Protein AF-I0YJ81-F1 (afdb_monomer_lite)

Foldseek 3Di:
DFDDAQDPPPRHTFFKDAPPDQGGRHDPVGDDPRIDRNPQHFAQPPPGRHGFQWDAPPDQGGRHDPVPHDPRIDRNPADFAQDPPGRDGFQKDAPPDDGGRHDPVPDDPRIARNPADFAQDPPGRDHFQKDAPPDQDGRHHPVPHDPRIDRNVVNVVVVVVVVCPVVPDPDPPDDPDDDDPDPDDDDDDDDDDDDDDDDDDDDD

pLDDT: mean 79.13, std 21.77, range [28.14, 96.69]

Radius of gyration: 27.1 Å; chains: 1; bounding box: 64×58×65 Å

Organism: Coccomyxa subellipsoidea (strain C-169) (NCBI:txid574566)

Secondary structure (DSSP, 8-state):
-PPBPSSTT--SBP-EE-TT-SS--B-SSSPPTT-EESSSPBPSSTT--SBP-EESTT-SS--B-SSSPPTT-EESSS---SSTT--SPP-EE-TT-SS--B-TTSPPTT-EESSS---SSTT--SPP-EE-TT-SS--B-GGGPPTT-EEHHHHHHHHHHHTTTTS-PPP---------------------------------

Structure (mmCIF, N/CA/C/O backbone):
data_AF-I0YJ81-F1
#
_entry.id   AF-I0YJ81-F1
#
loop_
_atom_site.group_PDB
_atom_site.id
_atom_site.type_symbol
_atom_site.label_atom_id
_atom_site.label_alt_id
_atom_site.label_comp_id
_atom_site.label_asym_id
_atom_site.label_entity_id
_atom_site.label_seq_id
_atom_site.pdbx_PDB_ins_code
_atom_site.Cartn_x
_atom_site.Cartn_y
_atom_site.Cartn_z
_atom_site.occupancy
_atom_site.B_iso_or_equiv
_atom_site.auth_seq_id
_atom_site.auth_comp_id
_atom_site.auth_asym_id
_atom_site.auth_atom_id
_atom_site.pdbx_PDB_model_num
ATOM 1 N N . MET A 1 1 ? -2.232 8.403 -12.686 1.00 60.19 1 MET A N 1
ATOM 2 C CA . MET A 1 1 ? -3.472 8.370 -13.484 1.00 60.19 1 MET A CA 1
ATOM 3 C C . MET A 1 1 ? -3.578 7.001 -14.133 1.00 60.19 1 MET A C 1
ATOM 5 O O . MET A 1 1 ? -2.592 6.547 -14.703 1.00 60.19 1 MET A O 1
ATOM 9 N N . VAL A 1 2 ? -4.699 6.306 -13.949 1.00 75.88 2 VAL A N 1
ATOM 10 C CA . VAL A 1 2 ? -4.954 5.021 -14.616 1.00 75.88 2 VAL A CA 1
ATOM 11 C C . VAL A 1 2 ? -5.412 5.331 -16.040 1.00 75.88 2 VAL A C 1
ATOM 13 O O . VAL A 1 2 ? -6.230 6.226 -16.217 1.00 75.88 2 VAL A O 1
ATOM 16 N N . ARG A 1 3 ? -4.836 4.655 -17.039 1.00 90.19 3 ARG A N 1
ATOM 17 C CA . ARG A 1 3 ? -5.221 4.803 -18.448 1.00 90.19 3 ARG A CA 1
ATOM 18 C C . ARG A 1 3 ? -6.061 3.611 -18.870 1.00 90.19 3 ARG A C 1
ATOM 20 O O . ARG A 1 3 ? -5.763 2.486 -18.468 1.00 90.19 3 ARG A O 1
ATOM 27 N N . GLU A 1 4 ? -7.084 3.866 -19.664 1.00 94.75 4 GLU A N 1
ATOM 28 C CA . GLU A 1 4 ? -7.935 2.837 -20.251 1.00 94.75 4 GLU A CA 1
ATOM 29 C C . GLU A 1 4 ? -7.392 2.393 -21.607 1.00 94.75 4 GLU A C 1
ATOM 31 O O . GLU A 1 4 ? -6.608 3.096 -22.244 1.00 94.75 4 GLU A O 1
ATOM 36 N N . CYS A 1 5 ? -7.761 1.180 -22.008 1.00 95.81 5 CYS A N 1
ATOM 37 C CA . CYS A 1 5 ? -7.429 0.614 -23.306 1.00 95.81 5 CYS A CA 1
ATOM 38 C C . CYS A 1 5 ? -8.050 1.450 -24.429 1.00 95.81 5 CYS A C 1
ATOM 40 O O . CYS A 1 5 ? -9.225 1.781 -24.357 1.00 95.81 5 CYS A O 1
ATOM 42 N N . VAL A 1 6 ? -7.283 1.710 -25.491 1.00 95.56 6 VAL A N 1
ATOM 43 C CA . VAL A 1 6 ? -7.735 2.520 -26.640 1.00 95.56 6 VAL A CA 1
ATOM 44 C C . VAL A 1 6 ? -8.892 1.894 -27.432 1.00 95.56 6 VAL A C 1
ATOM 46 O O . VAL A 1 6 ? -9.638 2.599 -28.100 1.00 95.56 6 VAL A O 1
ATOM 49 N N . VAL A 1 7 ? -9.045 0.569 -27.368 1.00 94.69 7 VAL A N 1
ATOM 50 C CA . VAL A 1 7 ? -10.148 -0.148 -28.023 1.00 94.69 7 VAL A CA 1
ATOM 51 C C . VAL A 1 7 ? -11.469 0.251 -27.370 1.00 94.69 7 VAL A C 1
ATOM 53 O O . VAL A 1 7 ? -11.636 0.079 -26.159 1.00 94.69 7 VAL A O 1
ATOM 56 N N . THR A 1 8 ? -12.391 0.751 -28.191 1.00 92.00 8 THR A N 1
ATOM 57 C CA . THR A 1 8 ? -13.734 1.173 -27.785 1.00 92.00 8 THR A CA 1
ATOM 58 C C . THR A 1 8 ? -14.449 0.062 -27.022 1.00 92.00 8 THR A C 1
ATOM 60 O O . THR A 1 8 ? -14.272 -1.121 -27.311 1.00 92.00 8 THR A O 1
ATOM 63 N N . ASP A 1 9 ? -15.201 0.448 -25.992 1.00 92.06 9 ASP A N 1
ATOM 64 C CA . ASP A 1 9 ? -15.989 -0.453 -25.137 1.00 92.06 9 ASP A CA 1
ATOM 65 C C . ASP A 1 9 ? -15.186 -1.52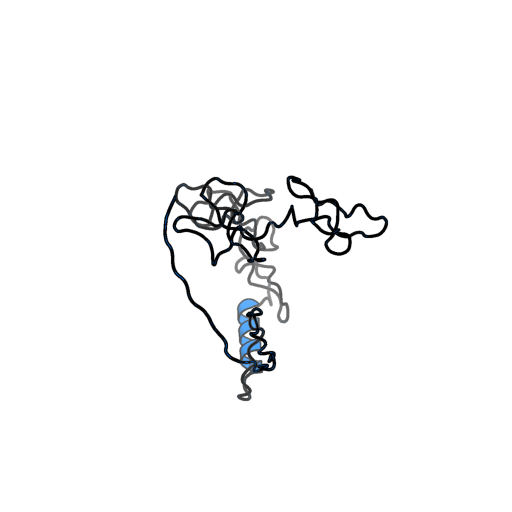9 -24.383 1.00 92.06 9 ASP A C 1
ATOM 67 O O . ASP A 1 9 ? -15.751 -2.427 -23.761 1.00 92.06 9 ASP A O 1
ATOM 71 N N . CYS A 1 10 ? -13.851 -1.444 -24.367 1.00 93.88 10 CYS A N 1
ATOM 72 C CA . CYS A 1 10 ? -13.036 -2.397 -23.624 1.00 93.88 10 CYS A CA 1
ATOM 73 C C . CYS A 1 10 ? -13.116 -2.176 -22.105 1.00 93.88 10 CYS A C 1
ATOM 75 O O . CYS A 1 10 ? -13.130 -3.146 -21.347 1.00 93.88 10 CYS A O 1
ATOM 77 N N . GLY A 1 11 ? -13.081 -0.917 -21.648 1.00 91.06 11 GLY A N 1
ATOM 78 C CA . GLY A 1 11 ? -13.153 -0.538 -20.227 1.00 91.06 11 GLY A CA 1
ATOM 79 C C . GLY A 1 11 ? -12.037 -1.097 -19.326 1.00 91.06 11 GLY A C 1
ATOM 80 O O . GLY A 1 11 ? -12.092 -0.969 -18.105 1.00 91.06 11 GLY A O 1
ATOM 81 N N . THR A 1 12 ? -11.015 -1.754 -19.888 1.00 94.81 12 THR A N 1
ATOM 82 C CA . THR A 1 12 ? -9.905 -2.330 -19.112 1.00 94.81 12 THR A CA 1
ATOM 83 C C . THR A 1 12 ? -8.703 -1.398 -19.062 1.00 94.81 12 THR A C 1
ATOM 85 O O . THR A 1 12 ? -8.471 -0.598 -19.965 1.00 94.81 12 THR A O 1
ATOM 88 N N . HIS A 1 13 ? -7.882 -1.527 -18.017 1.00 94.19 13 HIS A N 1
ATOM 89 C CA . HIS A 1 13 ? -6.690 -0.694 -17.871 1.00 94.19 13 HIS A CA 1
ATOM 90 C C . HIS A 1 13 ? -5.632 -1.012 -18.937 1.00 94.19 13 HIS A C 1
ATOM 92 O O . HIS A 1 13 ? -5.174 -2.155 -19.070 1.00 94.19 13 HIS A O 1
ATOM 98 N N . ALA A 1 14 ? -5.175 0.031 -19.621 1.00 95.19 14 ALA A N 1
ATOM 99 C CA . ALA A 1 14 ? -4.049 -0.017 -20.527 1.00 95.19 14 ALA A CA 1
ATOM 100 C C . ALA A 1 14 ? -2.736 -0.167 -19.757 1.00 95.19 14 ALA A C 1
ATOM 102 O O . ALA A 1 14 ? -2.388 0.616 -18.870 1.00 95.19 14 ALA A O 1
ATOM 103 N N . ARG A 1 15 ? -1.983 -1.203 -20.115 1.00 94.00 15 ARG A N 1
ATOM 104 C CA . ARG A 1 15 ? -0.694 -1.548 -19.499 1.00 94.00 15 ARG A CA 1
ATOM 105 C C . ARG A 1 15 ? 0.388 -1.840 -20.528 1.00 94.00 15 ARG A C 1
ATOM 107 O O . ARG A 1 15 ? 1.564 -1.791 -20.181 1.00 94.00 15 ARG A O 1
ATOM 114 N N . PHE A 1 16 ? -0.004 -2.149 -21.759 1.00 94.56 16 PHE A N 1
ATOM 115 C CA . PHE A 1 16 ? 0.877 -2.581 -22.827 1.00 94.56 16 PHE A CA 1
ATOM 116 C C . PHE A 1 16 ? 1.103 -1.459 -23.827 1.00 94.56 16 PHE A C 1
ATOM 118 O O . PHE A 1 16 ? 0.183 -0.701 -24.142 1.00 94.56 16 PHE A O 1
ATOM 125 N N . ASN A 1 17 ? 2.345 -1.351 -24.283 1.00 94.94 17 ASN A N 1
ATOM 126 C CA . ASN A 1 17 ? 2.750 -0.474 -25.371 1.00 94.94 17 ASN A CA 1
ATOM 127 C C . ASN A 1 17 ? 4.060 -1.000 -25.990 1.00 94.94 17 ASN A C 1
ATOM 129 O O . ASN A 1 17 ? 4.633 -1.985 -25.505 1.00 94.94 17 ASN A O 1
ATOM 133 N N . HIS A 1 18 ? 4.532 -0.363 -27.054 1.00 93.00 18 HIS A N 1
ATOM 134 C CA . HIS A 1 18 ? 5.811 -0.670 -27.676 1.00 93.00 18 HIS A CA 1
ATOM 135 C C . HIS A 1 18 ? 6.997 -0.435 -26.716 1.00 93.00 18 HIS A C 1
ATOM 137 O O . HIS A 1 18 ? 6.900 0.335 -25.752 1.00 93.00 18 HIS A O 1
ATOM 143 N N . PRO A 1 19 ? 8.134 -1.125 -26.919 1.00 87.06 19 PRO A N 1
ATOM 144 C CA . PRO A 1 19 ? 9.363 -0.849 -26.184 1.00 87.06 19 PRO A CA 1
ATOM 145 C C . PRO A 1 19 ? 9.772 0.629 -26.287 1.00 87.06 19 PRO A C 1
ATOM 147 O O . PRO A 1 19 ? 9.549 1.267 -27.304 1.00 87.06 19 PRO A O 1
ATOM 150 N N . GLY A 1 20 ? 10.355 1.181 -25.221 1.00 84.06 20 GLY A N 1
ATOM 151 C CA . GLY A 1 20 ? 10.675 2.616 -25.114 1.00 84.06 20 GLY A CA 1
ATOM 152 C C . GLY A 1 20 ? 9.547 3.472 -24.528 1.00 84.06 20 GLY A C 1
ATOM 153 O O . GLY A 1 20 ? 9.824 4.396 -23.768 1.00 84.06 20 GLY A O 1
ATOM 154 N N . GLU A 1 21 ? 8.289 3.090 -24.742 1.00 90.12 21 GLU A N 1
ATOM 155 C CA . GLU A 1 21 ? 7.146 3.852 -24.240 1.00 90.12 21 GLU A CA 1
ATOM 156 C C . GLU A 1 21 ? 6.985 3.761 -22.717 1.00 90.12 21 GLU A C 1
ATOM 158 O O . GLU A 1 21 ? 7.257 2.736 -22.077 1.00 90.12 21 GLU A O 1
ATOM 163 N N . SER A 1 22 ? 6.513 4.857 -22.120 1.00 84.06 22 SER A N 1
ATOM 164 C CA . SER A 1 22 ? 6.334 4.990 -20.666 1.00 84.06 22 SER A CA 1
ATOM 165 C C . SER A 1 22 ? 4.881 4.810 -20.213 1.00 84.06 22 SER A C 1
ATOM 167 O O . SER A 1 22 ? 4.596 4.727 -19.013 1.00 84.06 22 SER A O 1
ATOM 169 N N . HIS A 1 23 ? 3.944 4.740 -21.159 1.00 89.06 23 HIS A N 1
ATOM 170 C CA . HIS A 1 23 ? 2.511 4.753 -20.897 1.00 89.06 23 HIS A CA 1
ATOM 171 C C . HIS A 1 23 ? 1.796 3.650 -21.666 1.00 89.06 23 HIS A C 1
ATOM 173 O O . HIS A 1 23 ? 2.055 3.447 -22.846 1.00 89.06 23 HIS A O 1
ATOM 179 N N . GLY A 1 24 ? 0.911 2.918 -20.986 1.00 93.00 24 GLY A N 1
ATOM 180 C CA . GLY A 1 24 ? 0.109 1.878 -21.620 1.00 93.00 24 GLY A CA 1
ATOM 181 C C . GLY A 1 24 ? -0.957 2.485 -22.528 1.00 93.00 24 GLY A C 1
ATOM 182 O O . GLY A 1 24 ? -1.596 3.461 -22.139 1.00 93.00 24 GLY A O 1
ATOM 183 N N . VAL A 1 25 ? -1.164 1.862 -23.688 1.00 95.56 25 VAL A N 1
ATOM 184 C CA . VAL A 1 25 ? -2.234 2.188 -24.652 1.00 95.56 25 VAL A CA 1
ATOM 185 C C . VAL A 1 25 ? -3.201 1.009 -24.810 1.00 95.56 25 VAL A C 1
ATOM 187 O O . VAL A 1 25 ? -4.409 1.193 -24.945 1.00 95.56 25 VAL A O 1
ATOM 190 N N . PHE A 1 26 ? -2.689 -0.217 -24.687 1.00 95.88 26 PHE A N 1
ATOM 191 C CA . PHE A 1 26 ? -3.457 -1.447 -24.856 1.00 95.88 26 PHE A CA 1
ATOM 192 C C . PHE A 1 26 ? -3.552 -2.245 -23.554 1.00 95.88 26 PHE A C 1
ATOM 194 O O . PHE A 1 26 ? -2.668 -2.200 -22.689 1.00 95.88 26 PHE A O 1
ATOM 201 N N . CYS A 1 27 ? -4.630 -3.005 -23.391 1.00 95.19 27 CYS A N 1
ATOM 202 C CA . CYS A 1 27 ? -4.744 -4.000 -22.328 1.00 95.19 27 CYS A CA 1
ATOM 203 C C . CYS A 1 27 ? -4.052 -5.313 -22.726 1.00 95.19 27 CYS A C 1
ATOM 205 O O . CYS A 1 27 ? -3.550 -5.458 -23.836 1.00 95.19 27 CYS A O 1
ATOM 207 N N . SER A 1 28 ? -4.033 -6.304 -21.831 1.00 93.06 28 SER A N 1
ATOM 208 C CA . SER A 1 28 ? -3.408 -7.603 -22.125 1.00 93.06 28 SER A CA 1
ATOM 209 C C . SER A 1 28 ? -4.091 -8.383 -23.249 1.00 93.06 28 SER A C 1
ATOM 211 O O . SER A 1 28 ? -3.425 -9.192 -23.882 1.00 93.06 28 SER A O 1
ATOM 213 N N . LYS A 1 29 ? -5.396 -8.165 -23.475 1.00 95.69 29 LYS A N 1
ATOM 214 C CA . LYS A 1 29 ? -6.169 -8.821 -24.544 1.00 95.69 29 LYS A CA 1
ATOM 215 C C . LYS A 1 29 ? -5.990 -8.147 -25.904 1.00 95.69 29 LYS A C 1
ATOM 217 O O . LYS A 1 29 ? -6.110 -8.810 -26.920 1.00 95.69 29 LYS A O 1
ATOM 222 N N . HIS A 1 30 ? -5.706 -6.847 -25.909 1.00 95.38 30 HIS A N 1
ATOM 223 C CA . HIS A 1 30 ? -5.567 -6.038 -27.122 1.00 95.38 30 HIS A CA 1
ATOM 224 C C . HIS A 1 30 ? -4.112 -5.664 -27.421 1.00 95.38 30 HIS A C 1
ATOM 226 O O . HIS A 1 30 ? -3.857 -4.787 -28.240 1.00 95.38 30 HIS A O 1
ATOM 232 N N . LYS A 1 31 ? -3.146 -6.291 -26.738 1.00 94.56 31 LYS A N 1
ATOM 233 C CA . LYS A 1 31 ? -1.729 -6.121 -27.064 1.00 94.56 31 LYS A CA 1
ATOM 234 C C . LYS A 1 31 ? -1.431 -6.844 -28.379 1.00 94.56 31 LYS A C 1
ATOM 236 O O . LYS A 1 31 ? -1.905 -7.958 -28.584 1.00 94.56 31 LYS A O 1
ATOM 241 N N . MET A 1 32 ? -0.608 -6.234 -29.216 1.00 93.94 32 MET A N 1
ATOM 242 C CA . MET A 1 32 ? -0.067 -6.858 -30.423 1.00 93.94 32 MET A CA 1
ATOM 243 C C . MET A 1 32 ? 1.304 -7.476 -30.130 1.00 93.94 32 MET A C 1
ATOM 245 O O . MET A 1 32 ? 1.900 -7.233 -29.069 1.00 93.94 32 MET A O 1
ATOM 249 N N . ASP A 1 33 ? 1.812 -8.274 -31.066 1.00 92.56 33 ASP A N 1
ATOM 250 C CA . ASP A 1 33 ? 3.155 -8.841 -30.965 1.00 92.56 33 ASP A CA 1
ATOM 251 C C . ASP A 1 33 ? 4.217 -7.741 -30.857 1.00 92.56 33 ASP A C 1
ATOM 253 O O . ASP A 1 33 ? 4.098 -6.647 -31.406 1.00 92.56 33 ASP A O 1
ATOM 257 N N . GLY A 1 34 ? 5.239 -8.007 -30.045 1.00 88.50 34 GLY A N 1
ATOM 258 C CA . GLY A 1 34 ? 6.276 -7.028 -29.716 1.00 88.50 34 GLY A CA 1
ATOM 259 C C . GLY A 1 34 ? 5.886 -5.985 -28.657 1.00 88.50 34 GLY A C 1
ATOM 260 O O . GLY A 1 34 ? 6.766 -5.277 -28.165 1.00 88.50 34 GLY A O 1
ATOM 261 N N . MET A 1 35 ? 4.620 -5.892 -28.227 1.00 92.94 35 MET A N 1
ATOM 262 C CA . MET A 1 35 ? 4.239 -5.003 -27.120 1.00 92.94 35 MET A CA 1
ATOM 263 C C . MET A 1 35 ? 4.600 -5.594 -25.752 1.00 92.94 35 MET A C 1
ATOM 265 O O . MET A 1 35 ? 4.371 -6.773 -25.465 1.00 92.94 35 MET A O 1
ATOM 269 N N . ARG A 1 36 ? 5.086 -4.736 -24.849 1.00 89.62 36 ARG A N 1
ATOM 270 C CA . ARG A 1 36 ? 5.454 -5.098 -23.473 1.00 89.62 36 ARG A CA 1
ATOM 271 C C . ARG A 1 36 ? 4.603 -4.367 -22.447 1.00 89.62 36 ARG A C 1
ATOM 273 O O . ARG A 1 36 ? 4.049 -3.305 -22.715 1.00 89.62 36 ARG A O 1
ATOM 280 N N . ASN A 1 37 ? 4.545 -4.912 -21.237 1.00 90.31 37 ASN A N 1
ATOM 281 C CA . ASN A 1 37 ? 3.928 -4.226 -20.110 1.00 90.31 37 ASN A CA 1
ATOM 282 C C . ASN A 1 37 ? 4.829 -3.065 -19.655 1.00 90.31 37 ASN A C 1
ATOM 284 O O . ASN A 1 37 ? 5.897 -3.285 -19.083 1.00 90.31 37 ASN A O 1
ATOM 288 N N . VAL A 1 38 ? 4.416 -1.830 -19.933 1.00 88.50 38 VAL A N 1
ATOM 289 C CA . VAL A 1 38 ? 5.191 -0.617 -19.623 1.00 88.50 38 VAL A CA 1
ATOM 290 C C . VAL A 1 38 ? 4.881 -0.056 -18.234 1.00 88.50 38 VAL A C 1
ATOM 292 O O . VAL A 1 38 ? 5.677 0.707 -17.688 1.00 88.50 38 VAL A O 1
ATOM 295 N N . VAL A 1 39 ? 3.765 -0.484 -17.631 1.00 86.81 39 VAL A N 1
ATOM 296 C CA . VAL A 1 39 ? 3.330 -0.078 -16.283 1.00 86.81 39 VAL A CA 1
ATOM 297 C C . VAL A 1 39 ? 3.901 -1.009 -15.210 1.00 86.81 39 VAL A C 1
ATOM 299 O O . VAL A 1 39 ? 4.520 -0.565 -14.244 1.00 86.81 39 VAL A O 1
ATOM 302 N N . HIS A 1 40 ? 3.705 -2.314 -15.386 1.00 88.00 40 HIS A N 1
ATOM 303 C CA . HIS A 1 40 ? 4.196 -3.375 -14.512 1.00 88.00 40 HIS A CA 1
ATOM 304 C C . HIS A 1 40 ? 5.318 -4.117 -15.229 1.00 88.00 40 HIS A C 1
ATOM 306 O O . HIS A 1 40 ? 5.100 -5.158 -15.849 1.00 88.00 40 HIS A O 1
ATOM 312 N N . LYS A 1 41 ? 6.514 -3.529 -15.178 1.00 88.94 41 LYS A N 1
ATOM 313 C CA . LYS A 1 41 ? 7.687 -4.065 -15.864 1.00 88.94 41 LYS A CA 1
ATOM 314 C C . LYS A 1 41 ? 8.142 -5.369 -15.188 1.00 88.94 41 LYS A C 1
ATOM 316 O O . LYS A 1 41 ? 8.232 -5.401 -13.954 1.00 88.94 41 LYS A O 1
ATOM 321 N N . PRO A 1 42 ? 8.389 -6.440 -15.959 1.00 90.38 42 PRO A N 1
ATOM 322 C CA . PRO A 1 42 ? 8.956 -7.663 -15.414 1.00 90.38 42 PRO A CA 1
ATOM 323 C C . PRO A 1 42 ? 10.397 -7.427 -14.949 1.00 90.38 42 PRO A C 1
ATOM 325 O O . PRO A 1 42 ? 11.004 -6.395 -15.240 1.00 90.38 42 PRO A O 1
ATOM 328 N N . CYS A 1 43 ? 10.914 -8.393 -14.200 1.00 94.12 43 CYS A N 1
ATOM 329 C CA . CYS A 1 43 ? 12.303 -8.484 -13.787 1.00 94.12 43 CYS A CA 1
ATOM 330 C C . CYS A 1 43 ? 13.243 -8.401 -14.997 1.00 94.12 43 CYS A C 1
ATOM 332 O O . CYS A 1 43 ? 12.944 -8.952 -16.052 1.00 94.12 43 CYS A O 1
ATOM 334 N N . ALA A 1 44 ? 14.381 -7.728 -14.826 1.00 93.75 44 ALA A N 1
ATOM 335 C CA . ALA A 1 44 ? 15.404 -7.613 -15.862 1.00 93.75 44 ALA A CA 1
ATOM 336 C C . ALA A 1 44 ? 16.101 -8.947 -16.185 1.00 93.75 44 ALA A C 1
ATOM 338 O O . ALA A 1 44 ? 16.660 -9.080 -17.269 1.00 93.75 44 ALA A O 1
ATOM 339 N N . GLU A 1 45 ? 16.047 -9.921 -15.270 1.00 93.81 45 GLU A N 1
ATOM 340 C CA . GLU A 1 45 ? 16.554 -11.277 -15.509 1.00 93.81 45 GLU A CA 1
ATOM 341 C C . GLU A 1 45 ? 15.875 -11.917 -16.739 1.00 93.81 45 GLU A C 1
ATOM 343 O O . GLU A 1 45 ? 14.639 -12.030 -16.752 1.00 93.81 45 GLU A O 1
ATOM 348 N N . PRO A 1 46 ? 16.642 -12.349 -17.759 1.00 91.12 46 PRO A N 1
ATOM 349 C CA . PRO A 1 46 ? 16.096 -12.981 -18.954 1.00 91.12 46 PRO A CA 1
ATOM 350 C C . PRO A 1 46 ? 15.159 -14.150 -1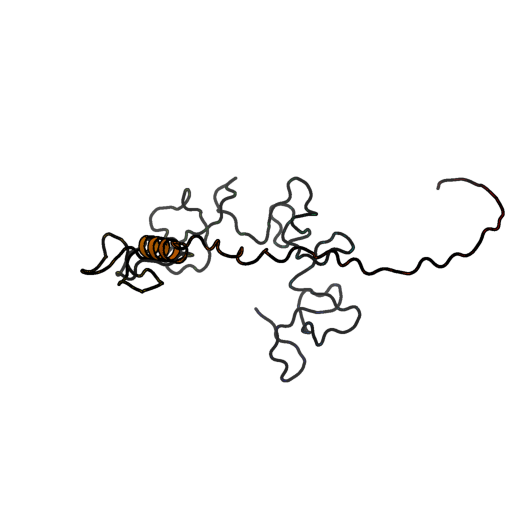8.626 1.00 91.12 46 PRO A C 1
ATOM 352 O O . PRO A 1 46 ? 15.457 -15.013 -17.808 1.00 91.12 46 PRO A O 1
ATOM 355 N N . GLY A 1 47 ? 13.984 -14.169 -19.258 1.00 89.44 47 GLY A N 1
ATOM 356 C CA . GLY A 1 47 ? 12.970 -15.205 -19.030 1.00 89.44 47 GLY A CA 1
ATOM 357 C C . GLY A 1 47 ? 12.153 -15.055 -17.737 1.00 89.44 47 GLY A C 1
ATOM 358 O O . GLY A 1 47 ? 11.193 -15.800 -17.540 1.00 89.44 47 GLY A O 1
ATOM 359 N N . CYS A 1 48 ? 12.443 -14.079 -16.870 1.00 91.69 48 CYS A N 1
ATOM 360 C CA . CYS A 1 48 ? 11.675 -13.872 -15.645 1.00 91.69 48 CYS A CA 1
ATOM 361 C C . CYS A 1 48 ? 10.471 -12.939 -15.861 1.00 91.69 48 CYS A C 1
ATOM 363 O O . CYS A 1 48 ? 10.611 -11.727 -15.997 1.00 91.69 48 CYS A O 1
ATOM 365 N N . ALA A 1 49 ? 9.252 -13.480 -15.788 1.00 89.44 49 ALA A N 1
ATOM 366 C CA . ALA A 1 49 ? 8.017 -12.689 -15.885 1.00 89.44 49 ALA A CA 1
ATOM 367 C C . ALA A 1 49 ? 7.579 -12.025 -14.557 1.00 89.44 49 ALA A C 1
ATOM 369 O O . ALA A 1 49 ? 6.585 -11.295 -14.524 1.00 89.44 49 ALA A O 1
ATOM 370 N N . THR A 1 50 ? 8.288 -12.277 -13.451 1.00 92.25 50 THR A N 1
ATOM 371 C CA . THR A 1 50 ? 7.945 -11.745 -12.122 1.00 92.25 50 THR A CA 1
ATOM 372 C C . THR A 1 50 ? 8.097 -10.226 -12.087 1.00 92.25 50 THR A C 1
ATOM 374 O O . THR A 1 50 ? 9.059 -9.686 -12.619 1.00 92.25 50 THR A O 1
ATOM 377 N N . LEU A 1 51 ? 7.175 -9.524 -11.420 1.00 91.62 51 LEU A N 1
ATOM 378 C CA . LEU A 1 51 ? 7.207 -8.064 -11.298 1.00 91.62 51 LEU A CA 1
ATOM 379 C C . LEU A 1 51 ? 8.525 -7.561 -10.684 1.00 91.62 51 LEU A C 1
ATOM 381 O O . LEU A 1 51 ? 8.925 -7.999 -9.601 1.00 91.62 51 LEU A O 1
ATOM 385 N N . ALA A 1 52 ? 9.142 -6.578 -11.340 1.00 93.56 52 ALA A N 1
ATOM 386 C CA . ALA A 1 52 ? 10.297 -5.872 -10.813 1.00 93.56 52 ALA A CA 1
ATOM 387 C C . ALA A 1 52 ? 9.881 -4.876 -9.720 1.00 93.56 52 ALA A C 1
ATOM 389 O O . ALA A 1 52 ? 9.154 -3.909 -9.969 1.00 93.56 52 ALA A O 1
ATOM 390 N N . VAL A 1 53 ? 10.364 -5.094 -8.498 1.00 94.06 53 VAL A N 1
ATOM 391 C CA . VAL A 1 53 ? 10.096 -4.219 -7.340 1.00 94.06 53 VAL A CA 1
ATOM 392 C C . VAL A 1 53 ? 11.361 -3.830 -6.578 1.00 94.06 53 VAL A C 1
ATOM 394 O O . VAL A 1 53 ? 11.311 -2.907 -5.772 1.00 94.06 53 VAL A O 1
ATOM 397 N N . PHE A 1 54 ? 12.493 -4.481 -6.855 1.00 92.94 54 PHE A N 1
ATOM 398 C CA . PHE A 1 54 ? 13.782 -4.207 -6.229 1.00 92.94 54 PHE A CA 1
ATOM 399 C C . PHE A 1 54 ? 14.693 -3.411 -7.152 1.00 92.94 54 PHE A C 1
ATOM 401 O O . PHE A 1 54 ? 14.767 -3.696 -8.347 1.00 92.94 54 PHE A O 1
ATOM 408 N N . ASN A 1 55 ? 15.390 -2.426 -6.599 1.00 93.81 55 ASN A N 1
ATOM 409 C CA . ASN A 1 55 ? 16.400 -1.640 -7.300 1.00 93.81 55 ASN A CA 1
ATOM 410 C C . ASN A 1 55 ? 17.376 -1.009 -6.283 1.00 93.81 55 ASN A C 1
ATOM 412 O O . ASN A 1 55 ? 17.251 -1.235 -5.075 1.00 93.81 55 ASN A O 1
ATOM 416 N N . GLN A 1 56 ? 18.348 -0.232 -6.755 1.00 89.56 56 GLN A N 1
ATOM 417 C CA . GLN A 1 56 ? 19.209 0.577 -5.901 1.00 89.56 56 GLN A CA 1
ATOM 418 C C . GLN A 1 56 ? 18.381 1.592 -5.086 1.00 89.56 56 GLN A C 1
ATOM 420 O O . GLN A 1 56 ? 17.364 2.101 -5.585 1.00 89.56 56 GLN A O 1
ATOM 425 N N . PRO A 1 57 ? 18.795 1.902 -3.841 1.00 84.62 57 PRO A N 1
ATOM 426 C CA . PRO A 1 57 ? 18.176 2.954 -3.037 1.00 84.62 57 PRO A CA 1
ATOM 427 C C . PRO A 1 57 ? 18.084 4.288 -3.795 1.00 84.62 57 PRO A C 1
ATOM 429 O O . PRO A 1 57 ? 18.955 4.616 -4.593 1.00 84.62 57 PRO A O 1
ATOM 432 N N . GLY A 1 58 ? 17.013 5.051 -3.562 1.00 78.62 58 GLY A N 1
ATOM 433 C CA . GLY A 1 58 ? 16.785 6.352 -4.209 1.00 78.62 58 GLY A CA 1
ATOM 434 C C . GLY A 1 58 ? 16.166 6.290 -5.613 1.00 78.62 58 GLY A C 1
ATOM 435 O O . GLY A 1 58 ? 15.740 7.316 -6.137 1.00 78.62 58 GLY A O 1
ATOM 436 N N . THR A 1 59 ? 16.038 5.107 -6.219 1.00 82.69 59 THR A N 1
ATOM 437 C CA . THR A 1 59 ? 15.348 4.961 -7.511 1.00 82.69 59 THR A CA 1
ATOM 438 C C . THR A 1 59 ? 13.825 4.848 -7.336 1.00 82.69 59 THR A C 1
ATOM 440 O O . THR A 1 59 ? 13.330 4.248 -6.386 1.00 82.69 59 THR A O 1
ATOM 443 N N . GLY A 1 60 ? 13.044 5.412 -8.268 1.00 81.31 60 GLY A N 1
ATOM 444 C CA . GLY A 1 60 ? 11.568 5.392 -8.215 1.00 81.31 60 GLY A CA 1
ATOM 445 C C . GLY A 1 60 ? 10.895 4.167 -8.861 1.00 81.31 60 GLY A C 1
ATOM 446 O O . GLY A 1 60 ? 9.662 4.072 -8.918 1.00 81.31 60 GLY A O 1
ATOM 447 N N . HIS A 1 61 ? 11.670 3.231 -9.414 1.00 85.56 61 HIS A N 1
ATOM 448 C CA . HIS A 1 61 ? 11.146 2.083 -10.155 1.00 85.56 61 HIS A CA 1
ATOM 449 C C . HIS A 1 61 ? 11.983 0.824 -9.925 1.00 85.56 61 HIS A C 1
ATOM 451 O O . HIS A 1 61 ? 13.201 0.895 -9.819 1.00 85.56 61 HIS A O 1
ATOM 457 N N . GLY A 1 62 ? 11.316 -0.331 -9.854 1.00 91.81 62 GLY A N 1
ATOM 458 C CA . GLY A 1 62 ? 11.976 -1.624 -9.691 1.00 91.81 62 GLY A CA 1
ATOM 459 C C . GLY A 1 62 ? 12.651 -2.083 -10.982 1.00 91.81 62 GLY A C 1
ATOM 460 O O . GLY A 1 62 ? 12.140 -1.806 -12.068 1.00 91.81 62 GLY A O 1
ATOM 461 N N . LEU A 1 63 ? 13.757 -2.813 -10.838 1.00 94.56 63 LEU A N 1
ATOM 462 C CA . LEU A 1 63 ? 14.510 -3.443 -11.925 1.00 94.56 63 LEU A CA 1
ATOM 463 C C . LEU A 1 63 ? 14.526 -4.978 -11.803 1.00 94.56 63 LEU A C 1
ATOM 465 O O . LEU A 1 63 ? 14.367 -5.679 -12.796 1.00 94.56 63 LEU A O 1
ATOM 469 N N . PHE A 1 64 ? 14.605 -5.505 -10.580 1.00 95.25 64 PHE A N 1
ATOM 470 C CA . PHE A 1 64 ? 14.641 -6.942 -10.299 1.00 95.25 64 PHE A CA 1
ATOM 471 C C . PHE A 1 64 ? 13.465 -7.397 -9.430 1.00 95.25 64 PHE A C 1
ATOM 473 O O . PHE A 1 64 ? 12.843 -6.611 -8.706 1.00 95.25 64 PHE A O 1
ATOM 480 N N . CYS A 1 65 ? 13.139 -8.687 -9.492 1.00 95.06 65 CYS A N 1
ATOM 481 C CA . CYS A 1 65 ? 12.247 -9.326 -8.527 1.00 95.06 65 CYS A CA 1
ATOM 482 C C . CYS A 1 65 ? 13.017 -9.731 -7.256 1.00 95.06 65 CYS A C 1
ATOM 484 O O . CYS A 1 65 ? 14.232 -9.587 -7.176 1.00 95.06 65 CYS A O 1
ATOM 486 N N . GLY A 1 66 ? 12.315 -10.257 -6.249 1.00 91.81 66 GLY A N 1
ATOM 487 C CA . GLY A 1 66 ? 12.950 -10.656 -4.987 1.00 91.81 66 GLY A CA 1
ATOM 488 C C . GLY A 1 66 ? 13.954 -11.806 -5.109 1.00 91.81 66 GLY A C 1
ATOM 489 O O . GLY A 1 66 ? 14.878 -11.861 -4.306 1.00 91.81 66 GLY A O 1
ATOM 490 N N . GLN A 1 67 ? 13.790 -12.688 -6.102 1.00 95.50 67 GLN A N 1
ATOM 491 C CA . GLN A 1 67 ? 14.694 -13.822 -6.346 1.00 95.50 67 GLN A CA 1
ATOM 492 C C . GLN A 1 67 ? 15.971 -13.408 -7.086 1.00 95.50 67 GLN A C 1
ATOM 494 O O . GLN A 1 67 ? 17.027 -13.960 -6.817 1.00 95.50 67 GLN A O 1
ATOM 499 N N . HIS A 1 68 ? 15.885 -12.413 -7.972 1.00 96.19 68 HIS A N 1
ATOM 500 C CA . HIS A 1 68 ? 16.997 -11.980 -8.826 1.00 96.19 68 HIS A CA 1
ATOM 501 C C . HIS A 1 68 ? 17.613 -10.646 -8.38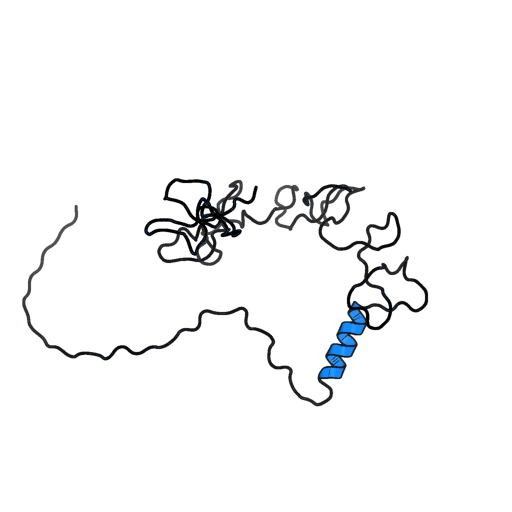5 1.00 96.19 68 HIS A C 1
ATOM 503 O O . HIS A 1 68 ? 18.339 -10.013 -9.145 1.00 96.19 68 HIS A O 1
ATOM 509 N N . LYS A 1 69 ? 17.295 -10.154 -7.181 1.00 94.31 69 LYS A N 1
ATOM 510 C CA . LYS A 1 69 ? 17.860 -8.890 -6.699 1.00 94.31 69 LYS A CA 1
ATOM 511 C C . LYS A 1 69 ? 19.340 -9.078 -6.316 1.00 94.31 69 LYS A C 1
ATOM 513 O O . LYS A 1 69 ? 19.643 -9.984 -5.535 1.00 94.31 69 LYS A O 1
ATOM 518 N N . PRO A 1 70 ? 20.247 -8.191 -6.751 1.00 93.50 70 PRO A N 1
ATOM 519 C CA . PRO A 1 70 ? 21.604 -8.154 -6.216 1.00 93.50 70 PRO A CA 1
ATOM 520 C C . PRO A 1 70 ? 21.645 -7.819 -4.713 1.00 93.50 70 PRO A C 1
ATOM 522 O O . PRO A 1 70 ? 20.676 -7.318 -4.123 1.00 93.50 70 PRO A O 1
ATOM 525 N N . ALA A 1 71 ? 22.790 -8.071 -4.075 1.00 90.88 71 ALA A N 1
ATOM 526 C CA . ALA A 1 71 ? 23.039 -7.618 -2.708 1.00 90.88 71 ALA A CA 1
ATOM 527 C C . ALA A 1 71 ? 22.951 -6.080 -2.619 1.00 90.88 71 ALA A C 1
ATOM 529 O O . ALA A 1 71 ? 23.311 -5.368 -3.553 1.00 90.88 71 ALA A O 1
ATOM 530 N N . GLY A 1 72 ? 22.413 -5.560 -1.512 1.00 84.75 72 GLY A N 1
ATOM 531 C CA . GLY A 1 72 ? 22.211 -4.117 -1.311 1.00 84.75 72 GLY A CA 1
ATOM 532 C C . GLY A 1 72 ? 20.989 -3.506 -2.018 1.00 84.75 72 GLY A C 1
ATOM 533 O O . GLY A 1 72 ? 20.626 -2.371 -1.718 1.00 84.75 72 GLY A O 1
ATOM 534 N N . TYR A 1 73 ? 20.299 -4.237 -2.902 1.00 89.38 73 TYR A N 1
ATOM 535 C CA . TYR A 1 73 ? 19.075 -3.743 -3.542 1.00 89.38 73 TYR A CA 1
ATOM 536 C C . TYR A 1 73 ? 17.888 -3.780 -2.571 1.00 89.38 73 TYR A C 1
ATOM 538 O O . TYR A 1 73 ? 17.670 -4.766 -1.854 1.00 89.38 73 TYR A O 1
ATOM 546 N N . VAL A 1 74 ? 17.078 -2.721 -2.598 1.00 86.44 74 VAL A N 1
ATOM 547 C CA . VAL A 1 74 ? 15.915 -2.520 -1.723 1.00 86.44 74 VAL A CA 1
ATOM 548 C C . VAL A 1 74 ? 14.621 -2.576 -2.524 1.00 86.44 74 VAL A C 1
ATOM 550 O O . VAL A 1 74 ? 14.611 -2.317 -3.726 1.00 86.44 74 VAL A O 1
ATOM 553 N N . ASN A 1 75 ? 13.508 -2.928 -1.876 1.00 88.50 75 ASN A N 1
ATOM 554 C CA . ASN A 1 75 ? 12.198 -2.782 -2.506 1.00 88.50 75 ASN A CA 1
ATOM 555 C C . ASN A 1 75 ? 11.887 -1.284 -2.623 1.00 88.50 75 ASN A C 1
ATOM 557 O O . ASN A 1 75 ? 11.699 -0.622 -1.606 1.00 88.50 75 ASN A O 1
ATOM 561 N N . VAL A 1 76 ? 11.843 -0.775 -3.853 1.00 86.69 76 VAL A N 1
ATOM 562 C CA . VAL A 1 76 ? 11.632 0.649 -4.167 1.00 86.69 76 VAL A CA 1
ATOM 563 C C . VAL A 1 76 ? 10.170 0.998 -4.430 1.00 86.69 76 VAL A C 1
ATOM 565 O O . VAL A 1 76 ? 9.812 2.164 -4.573 1.00 86.69 76 VAL A O 1
ATOM 568 N N . LYS A 1 77 ? 9.297 -0.012 -4.513 1.00 82.81 77 LYS A N 1
ATOM 569 C CA . LYS A 1 77 ? 7.843 0.194 -4.549 1.00 82.81 77 LYS A CA 1
ATOM 570 C C . LYS A 1 77 ? 7.268 0.378 -3.152 1.00 82.81 77 LYS A C 1
ATOM 572 O O . LYS A 1 77 ? 6.284 1.101 -2.991 1.00 82.81 77 LYS A O 1
ATOM 577 N N . ASP A 1 78 ? 7.890 -0.245 -2.159 1.00 82.38 78 ASP A N 1
ATOM 578 C CA . ASP A 1 78 ? 7.530 -0.058 -0.762 1.00 82.38 78 ASP A CA 1
ATOM 579 C C . ASP A 1 78 ? 8.112 1.258 -0.248 1.00 82.38 78 ASP A C 1
ATOM 581 O O . ASP A 1 78 ? 9.324 1.470 -0.258 1.00 82.38 78 ASP A O 1
ATOM 585 N N . ARG A 1 79 ? 7.241 2.139 0.250 1.00 78.12 79 ARG A N 1
ATOM 586 C CA . ARG A 1 79 ? 7.681 3.363 0.925 1.00 78.12 79 ARG A CA 1
ATOM 587 C C . ARG A 1 79 ? 8.441 3.006 2.202 1.00 78.12 79 ARG A C 1
ATOM 589 O O . ARG A 1 79 ? 8.112 2.028 2.880 1.00 78.12 79 ARG A O 1
ATOM 596 N N . LYS A 1 80 ? 9.430 3.827 2.544 1.00 86.50 80 LYS A N 1
ATOM 597 C CA . LYS A 1 80 ? 10.196 3.731 3.789 1.00 86.50 80 LYS A CA 1
ATOM 598 C C . LYS A 1 80 ? 9.872 4.905 4.698 1.00 86.50 80 LYS A C 1
ATOM 600 O O . LYS A 1 80 ? 9.404 5.940 4.231 1.00 86.50 80 LYS A O 1
ATOM 605 N N . CYS A 1 81 ? 10.055 4.692 5.996 1.00 90.00 81 CYS A N 1
ATOM 606 C CA . CYS A 1 81 ? 10.012 5.758 6.984 1.00 90.00 81 CYS A CA 1
ATOM 607 C C . CYS A 1 81 ? 10.983 6.867 6.578 1.00 90.00 81 CYS A C 1
ATOM 609 O O . CYS A 1 81 ? 12.107 6.569 6.196 1.00 90.00 81 CYS A O 1
ATOM 611 N N . ASN A 1 82 ? 10.565 8.121 6.711 1.00 88.06 82 ASN A N 1
ATOM 612 C CA . ASN A 1 82 ? 11.380 9.284 6.362 1.00 88.06 82 ASN A CA 1
ATOM 613 C C . ASN A 1 82 ? 12.477 9.611 7.396 1.00 88.06 82 ASN A C 1
ATOM 615 O O . ASN A 1 82 ? 13.088 10.667 7.328 1.00 88.06 82 ASN A O 1
ATOM 619 N N . GLU A 1 83 ? 12.689 8.717 8.363 1.00 89.25 83 GLU A N 1
ATOM 620 C CA . GLU A 1 83 ? 13.787 8.828 9.322 1.00 89.25 83 GLU A CA 1
ATOM 621 C C . GLU A 1 83 ? 15.004 8.137 8.719 1.00 89.25 83 GLU A C 1
ATOM 623 O O . GLU A 1 83 ? 14.865 7.024 8.191 1.00 89.25 83 GLU A O 1
ATOM 628 N N . ASP A 1 84 ? 16.171 8.767 8.814 1.00 85.38 84 ASP A N 1
ATOM 629 C CA . ASP A 1 84 ? 17.377 8.243 8.187 1.00 85.38 84 ASP A CA 1
ATOM 630 C C . ASP A 1 84 ? 17.728 6.835 8.704 1.00 85.38 84 ASP A C 1
ATOM 632 O O . ASP A 1 84 ? 17.536 6.488 9.871 1.00 85.38 84 ASP A O 1
ATOM 636 N N . GLY A 1 85 ? 18.147 5.962 7.788 1.00 83.38 85 GLY A N 1
ATOM 637 C CA . GLY A 1 85 ? 18.425 4.551 8.077 1.00 83.38 85 GLY A CA 1
ATOM 638 C C . GLY A 1 85 ? 17.212 3.671 8.446 1.00 83.38 85 GLY A C 1
ATOM 639 O O . GLY A 1 85 ? 17.360 2.451 8.575 1.00 83.38 85 GLY A O 1
ATOM 640 N N . CYS A 1 86 ? 15.992 4.206 8.576 1.00 86.31 86 CYS A N 1
ATOM 641 C CA . CYS A 1 86 ? 14.838 3.417 9.011 1.00 86.31 86 CYS A CA 1
ATOM 642 C C . CYS A 1 86 ? 14.175 2.623 7.871 1.00 86.31 86 CYS A C 1
ATOM 644 O O . CYS A 1 86 ? 13.497 3.158 6.997 1.00 86.31 86 CYS A O 1
ATOM 646 N N . GLN A 1 87 ? 14.247 1.291 7.946 1.00 85.62 87 GLN A N 1
ATOM 647 C CA . GLN A 1 87 ? 13.680 0.395 6.925 1.00 85.62 87 GLN A CA 1
ATOM 648 C C . GLN A 1 87 ? 12.204 0.013 7.142 1.00 85.62 87 GLN A C 1
ATOM 650 O O . GLN A 1 87 ? 11.650 -0.787 6.373 1.00 85.62 87 GLN A O 1
ATOM 655 N N . ARG A 1 88 ? 11.557 0.560 8.182 1.00 89.06 88 ARG A N 1
ATOM 656 C CA . ARG A 1 88 ? 10.162 0.253 8.536 1.00 89.06 88 ARG A CA 1
ATOM 657 C C . ARG A 1 88 ? 9.179 0.922 7.576 1.00 89.06 88 ARG A C 1
ATOM 659 O O . ARG A 1 88 ? 9.433 2.002 7.053 1.00 89.06 88 ARG A O 1
ATOM 666 N N . MET A 1 89 ? 8.025 0.283 7.387 1.00 90.06 89 MET A N 1
ATOM 667 C CA . MET A 1 89 ? 6.924 0.836 6.594 1.00 90.06 89 MET A CA 1
ATOM 668 C C . MET A 1 89 ? 6.354 2.088 7.281 1.00 90.06 89 MET A C 1
ATOM 670 O O . MET A 1 89 ? 6.031 2.023 8.476 1.00 90.06 89 MET A O 1
ATOM 674 N N . PRO A 1 90 ? 6.181 3.203 6.556 1.00 92.25 90 PRO A N 1
ATOM 675 C CA . PRO A 1 90 ? 5.554 4.384 7.104 1.00 92.25 90 PRO A CA 1
ATOM 676 C C . PRO A 1 90 ? 4.030 4.226 7.084 1.00 92.25 90 PRO A C 1
ATOM 678 O O . PRO A 1 90 ? 3.410 4.094 6.029 1.00 92.25 90 PRO A O 1
ATOM 681 N N . ASN A 1 91 ? 3.422 4.232 8.267 1.00 93.88 91 ASN A N 1
ATOM 682 C CA . ASN A 1 91 ? 1.965 4.155 8.433 1.00 93.88 91 ASN A CA 1
ATOM 683 C C . ASN A 1 91 ? 1.392 5.419 9.092 1.00 93.88 91 ASN A C 1
ATOM 685 O O . ASN A 1 91 ? 0.174 5.558 9.159 1.00 93.88 91 ASN A O 1
ATOM 689 N N . PHE A 1 92 ? 2.252 6.316 9.583 1.00 93.81 92 PHE A N 1
ATOM 690 C CA . PHE A 1 92 ? 1.867 7.497 10.343 1.00 93.81 92 PHE A CA 1
ATOM 691 C C . PHE A 1 92 ? 2.044 8.766 9.518 1.00 93.81 92 PHE A C 1
ATOM 693 O O . PHE A 1 92 ? 3.046 8.921 8.813 1.00 93.81 92 PHE A O 1
ATOM 700 N N . ASN A 1 93 ? 1.053 9.650 9.605 1.00 94.81 93 ASN A N 1
ATOM 701 C CA . ASN A 1 93 ? 1.081 11.006 9.064 1.00 94.81 93 ASN A CA 1
ATOM 702 C C . ASN A 1 93 ? 0.050 11.886 9.803 1.00 94.81 93 ASN A C 1
ATOM 704 O O . ASN A 1 93 ? -0.663 11.396 10.679 1.00 94.81 93 ASN A O 1
ATOM 708 N N . PHE A 1 94 ? -0.041 13.171 9.476 1.00 92.81 94 PHE A N 1
ATOM 709 C CA . PHE A 1 94 ? -1.053 14.071 10.016 1.00 92.81 94 PHE A CA 1
ATOM 710 C C . PHE A 1 94 ? -2.472 13.729 9.520 1.00 92.81 94 PHE A C 1
ATOM 712 O O . PHE A 1 94 ? -2.637 13.122 8.455 1.00 92.81 94 PHE A O 1
ATOM 719 N N . PRO A 1 95 ? -3.519 14.078 10.293 1.00 88.44 95 PRO A N 1
ATOM 720 C CA . PRO A 1 95 ? -4.905 13.856 9.891 1.00 88.44 95 PRO A CA 1
ATOM 721 C C . PRO A 1 95 ? -5.228 14.471 8.521 1.00 88.44 95 PRO A C 1
ATOM 723 O O . PRO A 1 95 ? -4.893 15.618 8.261 1.00 88.44 95 PRO A O 1
ATOM 726 N N . GLY A 1 96 ? -5.907 13.709 7.657 1.00 86.06 96 GLY A N 1
ATOM 727 C CA . GLY A 1 96 ? -6.284 14.142 6.301 1.00 86.06 96 GLY A CA 1
ATOM 728 C C . GLY A 1 96 ? -5.287 13.747 5.205 1.00 86.06 96 GLY A C 1
ATOM 729 O O . GLY A 1 96 ? -5.661 13.684 4.032 1.00 86.06 96 GLY A O 1
ATOM 730 N N . GLU A 1 97 ? -4.059 13.385 5.572 1.00 90.44 97 GLU A N 1
ATOM 731 C CA . GLU A 1 97 ? -3.031 12.981 4.616 1.00 90.44 97 GLU A CA 1
ATOM 732 C C . GLU A 1 97 ? -3.229 11.555 4.077 1.00 90.44 97 GLU A C 1
ATOM 734 O O . GLU A 1 97 ? -3.657 10.640 4.783 1.00 90.44 97 GLU A O 1
ATOM 739 N N . LYS A 1 98 ? -2.876 11.338 2.801 1.00 82.06 98 LYS A N 1
ATOM 740 C CA . LYS A 1 98 ? -3.153 10.076 2.077 1.00 82.06 98 LYS A CA 1
ATOM 741 C C . LYS A 1 98 ? -2.015 9.050 2.106 1.00 82.06 98 LYS A C 1
ATOM 743 O O . LYS A 1 98 ? -2.218 7.904 1.707 1.00 82.06 98 LYS A O 1
ATOM 748 N N . GLY A 1 99 ? -0.809 9.438 2.522 1.00 85.62 99 GLY A N 1
ATOM 749 C CA . GLY A 1 99 ? 0.377 8.575 2.500 1.00 85.62 99 GLY A CA 1
ATOM 750 C C . GLY A 1 99 ? 1.172 8.657 3.793 1.00 85.62 99 GLY A C 1
ATOM 751 O O . GLY A 1 99 ? 1.386 9.748 4.300 1.00 85.62 99 GLY A O 1
ATOM 752 N N . GLY A 1 100 ? 1.595 7.513 4.336 1.00 90.88 100 GLY A N 1
ATOM 753 C CA . GLY A 1 100 ? 2.405 7.489 5.548 1.00 90.88 100 GLY A CA 1
ATOM 754 C C . GLY A 1 100 ? 3.784 8.074 5.264 1.00 90.88 100 GLY A C 1
ATOM 755 O O . GLY A 1 100 ? 4.360 7.784 4.212 1.00 90.88 100 GLY A O 1
ATOM 756 N N . ILE A 1 101 ? 4.309 8.851 6.211 1.00 92.38 101 ILE A N 1
ATOM 757 C CA . ILE A 1 101 ? 5.656 9.438 6.147 1.00 92.38 101 ILE A CA 1
ATOM 758 C C . ILE A 1 101 ? 6.565 8.787 7.193 1.00 92.38 101 ILE A C 1
ATOM 760 O O . ILE A 1 101 ? 7.709 8.451 6.897 1.00 92.38 101 ILE A O 1
ATOM 764 N N . PHE A 1 102 ? 6.036 8.495 8.383 1.00 94.25 102 PHE A N 1
ATOM 765 C CA . PHE A 1 102 ? 6.812 7.923 9.481 1.00 94.25 102 PHE A CA 1
ATOM 766 C C . PHE A 1 102 ? 6.276 6.568 9.943 1.00 94.25 102 PHE A C 1
ATOM 768 O O . PHE A 1 102 ? 5.113 6.200 9.741 1.00 94.25 102 PHE A O 1
ATOM 775 N N . CYS A 1 103 ? 7.155 5.775 10.552 1.00 94.81 103 CYS A N 1
ATOM 776 C CA . CYS A 1 103 ? 6.778 4.540 11.228 1.00 94.81 103 CYS A CA 1
ATOM 777 C C . CYS A 1 103 ? 6.289 4.831 12.657 1.00 94.81 103 CYS A C 1
ATOM 779 O O . CYS A 1 103 ? 6.412 5.946 13.151 1.00 94.81 103 CYS A O 1
ATOM 781 N N . SER A 1 104 ? 5.761 3.823 13.354 1.00 93.06 104 SER A N 1
ATOM 782 C CA . SER A 1 104 ? 5.221 4.002 14.712 1.00 93.06 104 SER A CA 1
ATOM 783 C C . SER A 1 104 ? 6.238 4.497 15.742 1.00 93.06 104 SER A C 1
ATOM 785 O O . SER A 1 104 ? 5.817 5.048 16.753 1.00 93.06 104 SER A O 1
ATOM 787 N N . GLN A 1 105 ? 7.535 4.264 15.508 1.00 95.75 105 GLN A N 1
ATOM 788 C CA . GLN A 1 105 ? 8.623 4.681 16.400 1.00 95.75 105 GLN A CA 1
ATOM 789 C C . GLN A 1 105 ? 9.116 6.105 16.125 1.00 95.75 105 GLN A C 1
ATOM 791 O O . GLN A 1 105 ? 9.623 6.737 17.037 1.00 95.75 105 GLN A O 1
ATOM 796 N N . HIS A 1 106 ? 8.956 6.606 14.898 1.00 96.12 106 HIS A N 1
ATOM 797 C CA . HIS A 1 106 ? 9.472 7.919 14.476 1.00 96.12 106 HIS A CA 1
ATOM 798 C C . HIS A 1 106 ? 8.349 8.911 14.168 1.00 96.12 106 HIS A C 1
ATOM 800 O O . HIS A 1 106 ? 8.554 9.907 13.487 1.00 96.12 106 HIS A O 1
ATOM 806 N N . LYS A 1 107 ? 7.123 8.612 14.603 1.00 93.38 107 LYS A N 1
ATOM 807 C CA . LYS A 1 107 ? 6.012 9.553 14.490 1.00 93.38 107 LYS A CA 1
ATOM 808 C C . LYS A 1 107 ? 6.202 10.678 15.513 1.00 93.38 107 LYS A C 1
ATOM 810 O O . LYS A 1 107 ? 6.577 10.409 16.653 1.00 93.38 107 LYS A O 1
ATOM 815 N N . SER A 1 108 ? 5.874 11.901 15.127 1.00 92.50 108 SER A N 1
ATOM 816 C CA . SER A 1 108 ? 5.796 13.039 16.046 1.00 92.50 108 SER A CA 1
ATOM 817 C C . SER A 1 108 ? 4.423 13.115 16.722 1.00 92.50 108 SER A C 1
ATOM 819 O O . SER A 1 108 ? 3.478 12.415 16.337 1.00 92.50 108 SER A O 1
ATOM 821 N N . GLU A 1 109 ? 4.299 13.974 17.734 1.00 91.81 109 GLU A N 1
ATOM 822 C CA . GLU A 1 109 ? 3.004 14.298 18.335 1.00 91.81 109 GLU A CA 1
ATOM 823 C C . GLU A 1 109 ? 2.020 14.828 17.276 1.00 91.81 109 GLU A C 1
ATOM 825 O O . GLU A 1 109 ? 2.407 15.463 16.296 1.00 91.81 109 GLU A O 1
ATOM 830 N N . GLY A 1 110 ? 0.739 14.486 17.419 1.00 89.38 110 GLY A N 1
ATOM 831 C CA . GLY A 1 110 ? -0.301 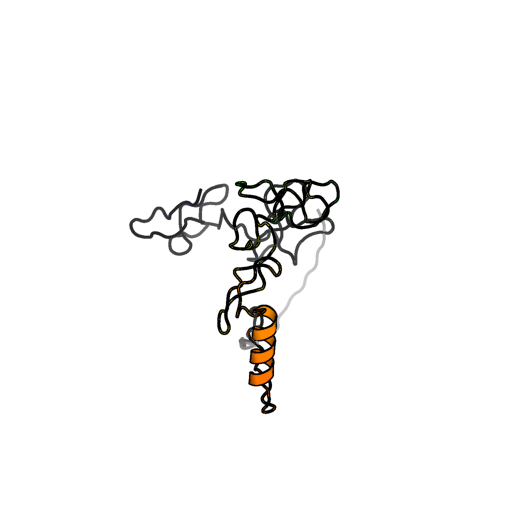14.826 16.442 1.00 89.38 110 GLY A CA 1
ATOM 832 C C . GLY A 1 110 ? -0.360 13.921 15.201 1.00 89.38 110 GLY A C 1
ATOM 833 O O . GLY A 1 110 ? -1.377 13.921 14.507 1.00 89.38 110 GLY A O 1
ATOM 834 N N . MET A 1 111 ? 0.656 13.091 14.931 1.00 92.69 111 MET A N 1
ATOM 835 C CA . MET A 1 111 ? 0.590 12.113 13.840 1.00 92.69 111 MET A CA 1
ATOM 836 C C . MET A 1 111 ? -0.263 10.894 14.211 1.00 92.69 111 MET A C 1
ATOM 838 O O . MET A 1 111 ? -0.145 10.304 15.290 1.00 92.69 111 MET A O 1
ATOM 842 N N . ILE A 1 112 ? -1.088 10.460 13.263 1.00 90.44 112 ILE A N 1
ATOM 843 C CA . ILE A 1 112 ? -2.038 9.359 13.404 1.00 90.44 112 ILE A CA 1
ATOM 844 C C . ILE A 1 112 ? -1.680 8.209 12.464 1.00 90.44 112 ILE A C 1
ATOM 846 O O . ILE A 1 112 ? -1.042 8.408 11.433 1.00 90.44 112 ILE A O 1
ATOM 850 N N . ASP A 1 113 ? -2.096 6.991 12.809 1.00 91.38 113 ASP A N 1
ATOM 851 C CA . ASP A 1 113 ? -2.023 5.866 11.876 1.00 91.38 113 ASP A CA 1
ATOM 852 C C . ASP A 1 113 ? -3.080 6.068 10.782 1.00 91.38 113 ASP A C 1
ATOM 854 O O . ASP A 1 113 ? -4.279 6.002 11.056 1.00 91.38 113 ASP A O 1
ATOM 858 N N . ILE A 1 114 ? -2.638 6.352 9.556 1.00 90.56 114 ILE A N 1
ATOM 859 C CA . ILE A 1 114 ? -3.534 6.627 8.423 1.00 90.56 114 ILE A CA 1
ATOM 860 C C . ILE A 1 114 ? -3.895 5.363 7.633 1.00 90.56 114 ILE A C 1
ATOM 862 O O . ILE A 1 114 ? -4.756 5.395 6.756 1.00 90.56 114 ILE A O 1
ATOM 866 N N . LYS A 1 115 ? -3.198 4.249 7.891 1.00 87.81 115 LYS A N 1
ATOM 867 C CA . LYS A 1 115 ? -3.343 3.010 7.119 1.00 87.81 115 LYS A CA 1
ATOM 868 C C . LYS A 1 115 ? -4.335 2.060 7.771 1.00 87.81 115 LYS A C 1
ATOM 870 O O . LYS A 1 115 ? -5.073 1.358 7.079 1.00 87.81 115 LYS A O 1
ATOM 875 N N . HIS A 1 116 ? -4.318 1.988 9.096 1.00 88.31 116 HIS A N 1
ATOM 876 C CA . HIS A 1 116 ? -5.197 1.104 9.842 1.00 88.31 116 HIS A CA 1
ATOM 877 C C . HIS A 1 116 ? -6.508 1.796 10.204 1.00 88.31 116 HIS A C 1
ATOM 879 O O . HIS A 1 116 ? -6.603 3.015 10.318 1.00 88.31 116 HIS A O 1
ATOM 885 N N . LYS A 1 117 ? -7.544 0.979 10.414 1.00 87.44 117 LYS A N 1
ATOM 886 C CA . LYS A 1 117 ? -8.828 1.468 10.910 1.00 87.44 117 LYS A CA 1
ATOM 887 C C . LYS A 1 117 ? -8.664 2.136 12.271 1.00 87.44 117 LYS A C 1
ATOM 889 O O . LYS A 1 117 ? -7.876 1.679 13.103 1.00 87.44 117 LYS A O 1
ATOM 894 N N . ARG A 1 118 ? -9.483 3.158 12.490 1.00 90.19 118 ARG A N 1
ATOM 895 C CA . ARG A 1 118 ? -9.558 3.923 13.731 1.00 90.19 118 ARG A CA 1
ATOM 896 C C . ARG A 1 118 ? -10.853 3.607 14.465 1.00 90.19 118 ARG A C 1
ATOM 898 O O . ARG A 1 118 ? -11.802 3.099 13.869 1.00 90.19 118 ARG A O 1
ATOM 905 N N . CYS A 1 119 ? -10.836 3.863 15.764 1.00 93.25 119 CYS A N 1
ATOM 906 C CA . CYS A 1 119 ? -12.022 3.841 16.599 1.00 93.25 119 CYS A CA 1
ATOM 907 C C . CYS A 1 119 ? -13.093 4.776 16.017 1.00 93.25 119 CYS A C 1
ATOM 909 O O . CYS A 1 119 ? -12.771 5.872 15.570 1.00 93.25 119 CYS A O 1
ATOM 911 N N . ALA A 1 120 ? -14.348 4.334 16.033 1.00 94.00 120 ALA A N 1
ATOM 912 C CA . ALA A 1 120 ? -15.493 5.081 15.520 1.00 94.00 120 ALA A CA 1
ATOM 913 C C . ALA A 1 120 ? -15.899 6.265 16.417 1.00 94.00 120 ALA A C 1
ATOM 915 O O . ALA A 1 120 ? -16.649 7.125 15.983 1.00 94.00 120 ALA A O 1
ATOM 916 N N . HIS A 1 121 ? -15.409 6.315 17.659 1.00 93.25 121 HIS A N 1
ATOM 917 C CA . HIS A 1 121 ? -15.582 7.477 18.530 1.00 93.25 121 HIS A CA 1
ATOM 918 C C . HIS A 1 121 ? -14.829 8.699 17.993 1.00 93.25 121 HIS A C 1
ATOM 920 O O . HIS A 1 121 ? -13.646 8.598 17.644 1.00 93.25 121 HIS A O 1
ATOM 926 N N . GLU A 1 122 ? -15.493 9.852 18.027 1.00 90.06 122 GLU A N 1
ATOM 927 C CA . GLU A 1 122 ? -14.958 11.139 17.586 1.00 90.06 122 GLU A CA 1
ATOM 928 C C . GLU A 1 122 ? -13.584 11.444 18.196 1.00 90.06 122 GLU A C 1
ATOM 930 O O . GLU A 1 122 ? -13.307 11.134 19.359 1.00 90.06 122 GLU A O 1
ATOM 935 N N . ALA A 1 123 ? -12.698 12.008 17.372 1.00 85.75 123 ALA A N 1
ATOM 936 C CA . ALA A 1 123 ? -11.312 12.350 17.713 1.00 85.75 123 ALA A CA 1
ATOM 937 C C . ALA A 1 123 ? -10.440 11.199 18.279 1.00 85.75 123 ALA A C 1
ATOM 939 O O . ALA A 1 123 ? -9.333 11.437 18.769 1.00 85.75 123 ALA A O 1
ATOM 940 N N . CYS A 1 124 ? -10.867 9.933 18.190 1.00 88.50 124 CYS A N 1
ATOM 941 C CA . CYS A 1 124 ? -10.089 8.809 18.704 1.00 88.50 124 CYS A CA 1
ATOM 942 C C . CYS A 1 124 ? -9.179 8.175 17.640 1.00 88.50 124 CYS A C 1
ATOM 944 O O . CYS A 1 124 ? -9.631 7.547 16.686 1.00 88.50 124 CYS A O 1
ATOM 946 N N . ASN A 1 125 ? -7.863 8.223 17.868 1.00 85.00 125 ASN A N 1
ATOM 947 C CA . ASN A 1 125 ? -6.863 7.638 16.961 1.00 85.00 125 ASN A CA 1
ATOM 948 C C . ASN A 1 125 ? -6.387 6.232 17.370 1.00 85.00 125 ASN A C 1
ATOM 950 O O . ASN A 1 125 ? -5.410 5.715 16.826 1.00 85.00 125 ASN A O 1
ATOM 954 N N . LYS A 1 126 ? -7.055 5.595 18.340 1.00 88.19 126 LYS A N 1
ATOM 955 C CA . LYS A 1 126 ? -6.733 4.225 18.766 1.00 88.19 126 LYS A CA 1
ATOM 956 C C . LYS A 1 126 ? -7.282 3.211 17.761 1.00 88.19 126 LYS A C 1
ATOM 958 O O . LYS A 1 126 ? -8.332 3.426 17.153 1.00 88.19 126 LYS A O 1
ATOM 963 N N . ARG A 1 127 ? -6.593 2.075 17.616 1.00 90.56 127 ARG A N 1
ATOM 964 C CA . ARG A 1 127 ? -7.096 0.953 16.812 1.00 90.56 127 ARG A CA 1
ATOM 965 C C . ARG A 1 127 ? -8.319 0.335 17.501 1.00 90.56 127 ARG A C 1
ATOM 967 O O . ARG A 1 127 ? -8.274 0.133 18.717 1.00 90.56 127 ARG A O 1
ATOM 974 N N . PRO A 1 128 ? -9.392 0.032 16.758 1.00 94.31 128 PRO A N 1
ATOM 975 C CA . PRO A 1 128 ? -10.555 -0.616 17.330 1.00 94.31 128 PRO A CA 1
ATOM 976 C C . PRO A 1 128 ? -10.290 -2.109 17.545 1.00 94.31 128 PRO A C 1
ATOM 978 O O . PRO A 1 128 ? -9.596 -2.747 16.752 1.00 94.31 128 PRO A O 1
ATOM 981 N N . SER A 1 129 ? -10.877 -2.660 18.603 1.00 95.69 129 SER A N 1
ATOM 982 C CA . SER A 1 129 ? -10.867 -4.094 18.931 1.00 95.69 129 SER A CA 1
ATOM 983 C C . SER A 1 129 ? -12.221 -4.607 19.438 1.00 95.69 129 SER A C 1
ATOM 985 O O . SER A 1 129 ? -12.370 -5.807 19.641 1.00 95.69 129 SER A O 1
ATOM 987 N N . PHE A 1 130 ? -13.197 -3.721 19.648 1.00 96.31 130 PHE A N 1
ATOM 988 C CA . PHE A 1 130 ? -14.502 -4.031 20.226 1.00 96.31 130 PHE A CA 1
ATOM 989 C C . PHE A 1 130 ? -15.633 -3.796 19.225 1.00 96.31 130 PHE A C 1
ATOM 991 O O . PHE A 1 130 ? -15.599 -2.836 18.446 1.00 96.31 130 PHE A O 1
ATOM 998 N N . ASN A 1 131 ? -16.614 -4.693 19.248 1.00 96.69 131 ASN A N 1
ATOM 999 C CA . ASN A 1 131 ? -17.920 -4.567 18.600 1.00 96.69 131 ASN A CA 1
ATOM 1000 C C . ASN A 1 131 ? -18.902 -5.560 19.259 1.00 96.69 131 ASN A C 1
ATOM 1002 O O . ASN A 1 131 ? -18.526 -6.251 20.203 1.00 96.69 131 ASN A O 1
ATOM 1006 N N . TYR A 1 132 ? -20.143 -5.645 18.791 1.00 94.38 132 TYR A N 1
ATOM 1007 C CA . TYR A 1 132 ? -21.113 -6.632 19.265 1.00 94.38 132 TYR A CA 1
ATOM 1008 C C . TYR A 1 132 ? -20.771 -8.062 18.822 1.00 94.38 132 TYR A C 1
ATOM 1010 O O . TYR A 1 132 ? -20.055 -8.285 17.843 1.00 94.38 132 TYR A O 1
ATOM 1018 N N . THR A 1 133 ? -21.264 -9.047 19.571 1.00 90.38 133 THR A N 1
ATOM 1019 C CA . THR A 1 133 ? -21.049 -10.472 19.288 1.00 90.38 133 THR A CA 1
ATOM 1020 C C . THR A 1 133 ? -21.528 -10.835 17.880 1.00 90.38 133 THR A C 1
ATOM 1022 O O . THR A 1 133 ? -22.597 -10.414 17.452 1.00 90.38 133 THR A O 1
ATOM 1025 N N . GLY A 1 134 ? -20.732 -11.622 17.153 1.00 85.56 134 GLY A N 1
ATOM 1026 C CA . GLY A 1 134 ? -21.012 -12.007 15.763 1.00 85.56 134 GLY A CA 1
ATOM 1027 C C . GLY A 1 134 ? -20.474 -11.030 14.711 1.00 85.56 134 GLY A C 1
ATOM 1028 O O . GLY A 1 134 ? -20.337 -11.405 13.547 1.00 85.56 134 GLY A O 1
ATOM 1029 N N . GLU A 1 135 ? -20.080 -9.816 15.103 1.00 90.75 135 GLU A N 1
ATOM 1030 C CA . GLU A 1 135 ? -19.499 -8.846 14.178 1.00 90.75 135 GLU A CA 1
ATOM 1031 C C . GLU A 1 135 ? -18.039 -9.162 13.836 1.00 90.75 135 GLU A C 1
ATOM 1033 O O . GLU A 1 135 ? -17.173 -9.325 14.695 1.00 90.75 135 GLU A O 1
ATOM 1038 N N . MET A 1 136 ? -17.725 -9.162 12.539 1.00 85.75 136 MET A N 1
ATOM 1039 C CA . MET A 1 136 ? -16.378 -9.482 12.041 1.00 85.75 136 MET A CA 1
ATOM 1040 C C . MET A 1 136 ? -15.416 -8.289 12.062 1.00 85.75 136 MET A C 1
ATOM 1042 O O . MET A 1 136 ? -14.210 -8.442 11.848 1.00 85.75 136 MET A O 1
ATOM 1046 N N . ARG A 1 137 ? -15.940 -7.074 12.238 1.00 89.88 137 ARG A N 1
ATOM 1047 C CA . ARG A 1 137 ? -15.178 -5.826 12.153 1.00 89.88 137 ARG A CA 1
ATOM 1048 C C . ARG A 1 137 ? -15.256 -5.089 13.479 1.00 89.88 137 ARG A C 1
ATOM 1050 O O . ARG A 1 137 ? -16.339 -4.720 13.904 1.00 89.88 137 ARG A O 1
ATOM 1057 N N . ALA A 1 138 ? -14.105 -4.810 14.085 1.00 94.12 138 ALA A N 1
ATOM 1058 C CA . ALA A 1 138 ? -14.039 -3.943 15.254 1.00 94.12 138 ALA A CA 1
ATOM 1059 C C . ALA A 1 138 ? -14.391 -2.493 14.884 1.00 94.12 138 ALA A C 1
ATOM 1061 O O . ALA A 1 138 ? -13.926 -1.995 13.850 1.00 94.12 138 ALA A O 1
ATOM 1062 N N . LEU A 1 139 ? -15.153 -1.824 15.751 1.00 95.50 139 LEU A N 1
ATOM 1063 C CA . LEU A 1 139 ? -15.554 -0.422 15.601 1.00 95.50 139 LEU A CA 1
ATOM 1064 C C . LEU A 1 139 ? -14.972 0.468 16.696 1.00 95.50 139 LEU A C 1
ATOM 1066 O O . LEU A 1 139 ? -14.511 1.565 16.400 1.00 95.50 139 LEU A O 1
ATOM 1070 N N . T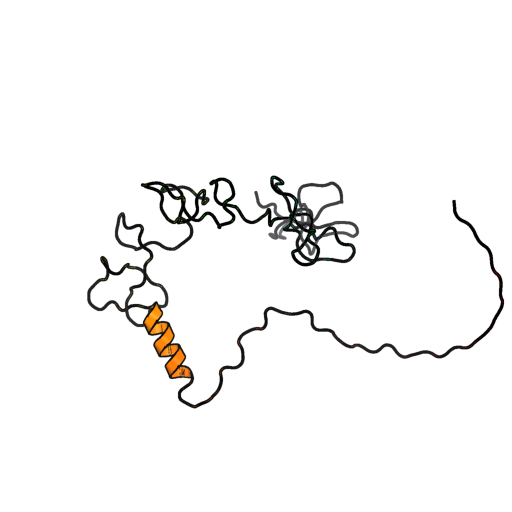YR A 1 140 ? -14.904 -0.012 17.937 1.00 96.12 140 TYR A N 1
ATOM 1071 C CA . TYR A 1 140 ? -14.482 0.793 19.081 1.00 96.12 140 TYR A CA 1
ATOM 1072 C C . TYR A 1 140 ? -13.196 0.268 19.717 1.00 96.12 140 TYR A C 1
ATOM 1074 O O . TYR A 1 140 ? -12.856 -0.912 19.623 1.00 96.12 140 TYR A O 1
ATOM 1082 N N . CYS A 1 141 ? -12.435 1.157 20.349 1.00 95.94 141 CYS A N 1
ATOM 1083 C CA . CYS A 1 141 ? -11.302 0.781 21.196 1.00 95.94 141 CYS A CA 1
ATOM 1084 C C . CYS A 1 141 ? -11.773 0.518 22.636 1.00 95.94 141 CYS A C 1
ATOM 1086 O O . CYS A 1 141 ? -12.883 0.894 22.987 1.00 95.94 141 CYS A O 1
ATOM 1088 N N . GLY A 1 142 ? -10.935 -0.093 23.480 1.00 94.75 142 GLY A N 1
ATOM 1089 C CA . GLY A 1 142 ? -11.308 -0.437 24.864 1.00 94.75 142 GLY A CA 1
ATOM 1090 C C . GLY A 1 142 ? -11.926 0.707 25.683 1.00 94.75 142 GLY A C 1
ATOM 1091 O O . GLY A 1 142 ? -12.972 0.484 26.281 1.00 94.75 142 GLY A O 1
ATOM 1092 N N . PRO A 1 143 ? -11.351 1.924 25.670 1.00 96.12 143 PRO A N 1
ATOM 1093 C CA . PRO A 1 143 ? -11.932 3.083 26.358 1.00 96.12 143 PRO A CA 1
ATOM 1094 C C . PRO A 1 143 ? -13.279 3.570 25.812 1.00 96.12 143 PRO A C 1
ATOM 1096 O O . PRO A 1 143 ? -13.995 4.257 26.522 1.00 96.12 143 PRO A O 1
ATOM 1099 N N . HIS A 1 144 ? -13.609 3.250 24.560 1.00 96.44 144 HIS A N 1
ATOM 1100 C CA . HIS A 1 144 ? -14.849 3.676 23.903 1.00 96.44 144 HIS A CA 1
ATOM 1101 C C . HIS A 1 144 ? -15.767 2.494 23.590 1.00 96.44 144 HIS A C 1
ATOM 1103 O O . HIS A 1 144 ? -16.633 2.605 22.725 1.00 96.44 144 HIS A O 1
ATOM 1109 N N . LYS A 1 145 ? -15.549 1.336 24.225 1.00 95.06 145 LYS A N 1
ATOM 1110 C CA . LYS A 1 145 ? -16.470 0.211 24.083 1.00 95.06 145 LYS A CA 1
ATOM 1111 C C . LYS A 1 145 ? -17.814 0.615 24.697 1.00 95.06 145 LYS A C 1
ATOM 1113 O O . LYS A 1 145 ? -17.837 1.253 25.746 1.00 95.06 145 LYS A O 1
ATOM 1118 N N . LEU A 1 146 ? -18.903 0.223 24.051 1.00 94.44 146 LEU A N 1
ATOM 1119 C CA . LEU A 1 146 ? -20.245 0.365 24.605 1.00 94.44 146 LEU A CA 1
ATOM 1120 C C . LEU A 1 146 ? -20.616 -0.888 25.401 1.00 94.44 146 LEU A C 1
ATOM 1122 O O . LEU A 1 146 ? -19.990 -1.946 25.255 1.00 94.44 146 LEU A O 1
ATOM 1126 N N . ASP A 1 147 ? -21.650 -0.769 26.225 1.00 95.06 147 ASP A N 1
ATOM 1127 C CA . ASP A 1 147 ? -22.181 -1.898 26.979 1.00 95.06 147 ASP A CA 1
ATOM 1128 C C . ASP A 1 147 ? -22.630 -3.024 26.040 1.00 95.06 147 ASP A C 1
ATOM 1130 O O . ASP A 1 147 ? -23.185 -2.800 24.961 1.00 95.06 147 ASP A O 1
ATOM 1134 N N . GLY A 1 148 ? -22.317 -4.259 26.433 1.00 92.69 148 GLY A N 1
ATOM 1135 C CA . GLY A 1 148 ? -22.565 -5.453 25.624 1.00 92.69 148 GLY A CA 1
ATOM 1136 C C . GLY A 1 148 ? -21.567 -5.695 24.483 1.00 92.69 148 GLY A C 1
ATOM 1137 O O . GLY A 1 148 ? -21.689 -6.703 23.789 1.00 92.69 148 GLY A O 1
ATOM 1138 N N . MET A 1 149 ? -20.563 -4.834 24.274 1.00 95.44 149 MET A N 1
ATOM 1139 C CA . MET A 1 149 ? -19.521 -5.089 23.271 1.00 95.44 149 MET A CA 1
ATOM 1140 C C . MET A 1 149 ? -18.446 -6.064 23.765 1.00 95.44 149 MET A C 1
ATOM 1142 O O . MET A 1 149 ? -17.955 -5.984 24.894 1.00 95.44 149 MET A O 1
ATOM 1146 N N . VAL A 1 150 ? -18.000 -6.929 22.857 1.00 94.00 150 VAL A N 1
ATOM 1147 C CA . VAL A 1 150 ? -16.969 -7.949 23.064 1.00 94.00 150 VAL A CA 1
ATOM 1148 C C . VAL A 1 150 ? -15.715 -7.644 22.248 1.00 94.00 150 VAL A C 1
ATOM 1150 O O . VAL A 1 150 ? -15.741 -6.899 21.265 1.00 94.00 150 VAL A O 1
ATOM 1153 N N . ASN A 1 151 ? -14.583 -8.224 22.649 1.00 94.31 151 ASN A N 1
ATOM 1154 C CA . ASN A 1 151 ? -13.365 -8.161 21.849 1.00 94.31 151 ASN A CA 1
ATOM 1155 C C . ASN A 1 151 ? -13.478 -9.133 20.663 1.00 94.31 151 ASN A C 1
ATOM 1157 O O . ASN A 1 151 ? -13.293 -10.342 20.813 1.00 94.31 151 ASN A O 1
ATOM 1161 N N . VAL A 1 152 ? -13.748 -8.600 19.472 1.00 91.19 152 VAL A N 1
ATOM 1162 C CA . VAL A 1 15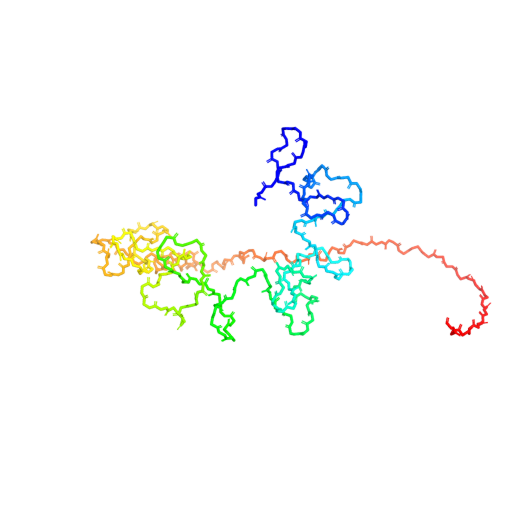2 ? -14.018 -9.413 18.272 1.00 91.19 152 VAL A CA 1
ATOM 1163 C C . VAL A 1 152 ? -12.815 -10.239 17.811 1.00 91.19 152 VAL A C 1
ATOM 1165 O O . VAL A 1 152 ? -12.972 -11.286 17.184 1.00 91.19 152 VAL A O 1
ATOM 1168 N N . ASP A 1 153 ? -11.592 -9.808 18.137 1.00 84.25 153 ASP A N 1
ATOM 1169 C CA . ASP A 1 153 ? -10.384 -10.563 17.803 1.00 84.25 153 ASP A CA 1
ATOM 1170 C C . ASP A 1 153 ? -10.234 -11.821 18.663 1.00 84.25 153 ASP A C 1
ATOM 1172 O O . ASP A 1 153 ? -9.708 -12.828 18.179 1.00 84.25 153 ASP A O 1
ATOM 1176 N N . GLN A 1 154 ? -10.694 -11.775 19.915 1.00 83.88 154 GLN A N 1
ATOM 1177 C CA . GLN A 1 154 ? -10.734 -12.937 20.803 1.00 83.88 154 GLN A CA 1
ATOM 1178 C C . GLN A 1 154 ? -11.873 -13.887 20.414 1.00 83.88 154 GLN A C 1
ATOM 1180 O O . GLN A 1 154 ? -11.633 -15.087 20.292 1.00 83.88 154 GLN A O 1
ATOM 1185 N N . GLU A 1 155 ? -13.051 -13.357 20.086 1.00 81.25 155 GLU A N 1
ATOM 1186 C CA . GLU A 1 155 ? -14.206 -14.159 19.649 1.00 81.25 155 GLU A CA 1
ATOM 1187 C C . GLU A 1 155 ? -13.961 -14.906 18.334 1.00 81.25 155 GLU A C 1
ATOM 1189 O O . GLU A 1 155 ? -14.302 -16.078 18.165 1.00 81.25 155 GLU A O 1
ATOM 1194 N N . ARG A 1 156 ? -13.247 -14.284 17.393 1.00 73.88 156 ARG A N 1
ATOM 1195 C CA . ARG A 1 156 ? -12.818 -14.985 16.177 1.00 73.88 156 ARG A CA 1
ATOM 1196 C C . ARG A 1 156 ? -11.935 -16.197 16.497 1.00 73.88 156 ARG A C 1
ATOM 1198 O O . ARG A 1 156 ? -11.971 -17.197 15.780 1.00 73.88 156 ARG A O 1
ATOM 1205 N N . ARG A 1 157 ? -11.102 -16.114 17.538 1.00 68.12 157 ARG A N 1
ATOM 1206 C CA . ARG A 1 157 ? -10.214 -17.214 17.944 1.00 68.12 157 ARG A CA 1
ATOM 1207 C C . ARG A 1 157 ? -10.980 -18.315 18.674 1.00 68.12 157 ARG A C 1
ATOM 1209 O O . ARG A 1 157 ? -10.658 -19.478 18.453 1.00 68.12 157 ARG A O 1
ATOM 1216 N N . SER A 1 158 ? -11.987 -17.976 19.481 1.00 66.69 158 SER A N 1
ATOM 1217 C CA . SER A 1 158 ? -12.840 -18.961 20.160 1.00 66.69 158 SER A CA 1
ATOM 1218 C C . SER A 1 158 ? -13.683 -19.759 19.155 1.00 66.69 158 SER A C 1
ATOM 1220 O O . SER A 1 158 ? -13.684 -20.987 19.214 1.00 66.69 158 SER A O 1
ATOM 1222 N N . CYS A 1 159 ? -14.270 -19.107 18.143 1.00 57.03 159 CYS A N 1
ATOM 1223 C CA . CYS A 1 159 ? -14.999 -19.797 17.070 1.00 57.03 159 CYS A CA 1
ATOM 1224 C C . CYS A 1 159 ? -14.079 -20.688 16.216 1.00 57.03 159 CYS A C 1
ATOM 1226 O O . CYS A 1 159 ? -14.417 -21.837 15.934 1.00 57.03 159 CYS A O 1
ATOM 1228 N N . ASN A 1 160 ? -12.878 -20.210 15.861 1.00 59.12 160 ASN A N 1
ATOM 1229 C CA . ASN A 1 160 ? -11.901 -21.039 15.148 1.00 59.12 160 ASN A CA 1
ATOM 1230 C C . ASN A 1 160 ? -11.436 -22.243 15.980 1.00 59.12 160 ASN A C 1
ATOM 1232 O O . ASN A 1 160 ? -11.115 -23.267 15.398 1.00 59.12 160 ASN A O 1
ATOM 1236 N N . ARG A 1 161 ? -11.415 -22.154 17.316 1.00 54.34 161 ARG A N 1
ATOM 1237 C CA . ARG A 1 161 ? -11.083 -23.287 18.195 1.00 54.34 161 ARG A CA 1
ATOM 1238 C C . ARG A 1 161 ? -12.236 -24.290 18.311 1.00 54.34 161 ARG A C 1
ATOM 1240 O O . ARG A 1 161 ? -11.987 -25.488 18.331 1.00 54.34 161 ARG A O 1
ATOM 1247 N N . ALA A 1 162 ? -13.480 -23.812 18.332 1.00 55.22 162 ALA A N 1
ATOM 1248 C CA . ALA A 1 162 ? -14.677 -24.655 18.382 1.00 55.22 162 ALA A CA 1
ATOM 1249 C C . ALA A 1 162 ? -14.936 -25.430 17.073 1.00 55.22 162 ALA A C 1
ATOM 1251 O O . ALA A 1 162 ? -15.533 -26.500 17.102 1.00 55.22 162 ALA A O 1
ATOM 1252 N N . LYS A 1 163 ? -14.453 -24.926 15.928 1.00 53.38 163 LYS A N 1
ATOM 1253 C CA . LYS A 1 163 ? -14.586 -25.566 14.604 1.00 53.38 163 LYS A CA 1
ATOM 1254 C C . LYS A 1 163 ? -13.712 -26.820 14.403 1.00 53.38 163 LYS A C 1
ATOM 1256 O O . LYS A 1 163 ? -13.863 -27.455 13.369 1.00 53.38 163 LYS A O 1
ATOM 1261 N N . PHE A 1 164 ? -12.823 -27.154 15.348 1.00 53.81 164 PHE A N 1
ATOM 1262 C CA . PHE A 1 164 ? -11.897 -28.304 15.282 1.00 53.81 164 PHE A CA 1
ATOM 1263 C C . PHE A 1 164 ? -11.934 -29.179 16.546 1.00 53.81 164 PHE A C 1
ATOM 1265 O O . PHE A 1 164 ? -10.987 -29.910 16.836 1.00 53.81 164 PHE A O 1
ATOM 1272 N N . ALA A 1 165 ? -13.000 -29.070 17.344 1.00 53.19 165 ALA A N 1
ATOM 1273 C CA . ALA A 1 165 ? -13.163 -29.846 18.575 1.00 53.19 165 ALA A CA 1
ATOM 1274 C C . ALA A 1 165 ? -13.472 -31.340 18.326 1.00 53.19 165 ALA A C 1
ATOM 1276 O O . ALA A 1 165 ? -13.469 -32.122 19.270 1.00 53.19 165 ALA A O 1
ATOM 1277 N N . ASP A 1 166 ? -13.710 -31.735 17.074 1.00 57.19 166 ASP A N 1
ATOM 1278 C CA . ASP A 1 166 ? -13.965 -33.108 16.620 1.00 57.19 166 ASP A CA 1
ATOM 1279 C C . ASP A 1 166 ? -12.699 -33.839 16.122 1.00 57.19 166 ASP A C 1
ATOM 1281 O O . ASP A 1 166 ? -12.782 -34.979 15.676 1.00 57.19 166 ASP A O 1
ATOM 1285 N N . GLY A 1 167 ? -11.518 -33.211 16.192 1.00 52.91 167 GLY A N 1
ATOM 1286 C CA . GLY A 1 167 ? -10.260 -33.813 15.730 1.00 52.91 167 GLY A CA 1
ATOM 1287 C C . GLY A 1 167 ? -10.070 -33.804 14.208 1.00 52.91 167 GLY A C 1
ATOM 1288 O O . GLY A 1 167 ? -9.054 -34.301 13.718 1.00 52.91 167 GLY A O 1
ATOM 1289 N N . SER A 1 168 ? -10.986 -33.194 13.455 1.00 53.75 168 SER A N 1
ATOM 1290 C CA . SER A 1 168 ? -10.850 -32.999 12.013 1.00 53.75 168 SER A CA 1
ATOM 1291 C C . SER A 1 168 ? -9.861 -31.859 11.750 1.00 53.75 168 SER A C 1
ATOM 1293 O O . SER A 1 168 ? -10.187 -30.682 11.912 1.00 53.75 168 SER A O 1
ATOM 1295 N N . ALA A 1 169 ? -8.619 -32.178 11.375 1.00 49.69 169 ALA A N 1
ATOM 1296 C CA . ALA A 1 169 ? -7.635 -31.158 11.016 1.00 49.69 169 ALA A CA 1
ATOM 1297 C C . ALA A 1 169 ? -8.174 -30.279 9.865 1.00 49.69 169 ALA A C 1
ATOM 1299 O O . ALA A 1 169 ? -8.644 -30.824 8.863 1.00 49.69 169 ALA A O 1
ATOM 1300 N N . PRO A 1 170 ? -8.106 -28.934 9.950 1.00 53.00 170 PRO A N 1
ATOM 1301 C CA . PRO A 1 170 ? -8.420 -28.101 8.801 1.00 53.00 170 PRO A CA 1
ATOM 1302 C C . PRO A 1 170 ? -7.467 -28.443 7.664 1.00 53.00 170 PRO A C 1
ATOM 1304 O O . PRO A 1 170 ? -6.249 -28.350 7.835 1.00 53.00 170 PRO A O 1
ATOM 1307 N N . GLU A 1 171 ? -8.012 -28.751 6.487 1.00 46.38 171 GLU A N 1
ATOM 1308 C CA . GLU A 1 171 ? -7.215 -28.745 5.266 1.00 46.38 171 GLU A CA 1
ATOM 1309 C C . GLU A 1 171 ? -6.456 -27.407 5.173 1.00 46.38 171 GLU A C 1
ATOM 1311 O O . GLU A 1 171 ? -7.047 -26.336 5.400 1.00 46.38 171 GLU A O 1
ATOM 1316 N N . PRO A 1 172 ? -5.145 -27.425 4.878 1.00 48.47 172 PRO A N 1
ATOM 1317 C CA . PRO A 1 172 ? -4.344 -26.215 4.813 1.00 48.47 172 PRO A CA 1
ATOM 1318 C C . PRO A 1 172 ? -4.930 -25.262 3.767 1.00 48.47 172 PRO A C 1
ATOM 1320 O O . PRO A 1 172 ? -4.846 -25.478 2.557 1.00 48.47 172 PRO A O 1
ATOM 1323 N N . LYS A 1 173 ? -5.529 -24.164 4.238 1.00 51.16 173 LYS A N 1
ATOM 1324 C CA . LYS A 1 173 ? -6.072 -23.121 3.368 1.00 51.16 173 LYS A CA 1
ATOM 1325 C C . LYS A 1 173 ? -4.938 -22.477 2.574 1.00 51.16 173 LYS A C 1
ATOM 1327 O O . LYS A 1 173 ? -4.146 -21.722 3.128 1.00 51.16 173 LYS A O 1
ATOM 1332 N N . ARG A 1 174 ? -4.955 -22.729 1.260 1.00 44.59 174 ARG A N 1
ATOM 1333 C CA . ARG A 1 174 ? -4.197 -22.043 0.201 1.00 44.59 174 ARG A CA 1
ATOM 1334 C C . ARG A 1 174 ? -2.691 -21.955 0.460 1.00 44.59 174 ARG A C 1
ATOM 1336 O O . ARG A 1 174 ? -2.182 -20.968 0.989 1.00 44.59 174 ARG A O 1
ATOM 1343 N N . GLN A 1 175 ? -1.958 -22.905 -0.115 1.00 41.50 175 GLN A N 1
ATOM 1344 C CA . GLN A 1 175 ? -0.629 -22.591 -0.626 1.00 41.50 175 GLN A CA 1
ATOM 1345 C C . GLN A 1 175 ? -0.753 -21.370 -1.548 1.00 41.50 175 GLN A C 1
ATOM 1347 O O . GLN A 1 175 ? -1.549 -21.342 -2.490 1.00 41.50 175 GLN A O 1
ATOM 1352 N N . ARG A 1 176 ? 0.007 -20.322 -1.237 1.00 41.09 176 ARG A N 1
ATOM 1353 C CA . ARG A 1 176 ? 0.304 -19.241 -2.174 1.00 41.09 176 ARG A CA 1
ATOM 1354 C C . ARG A 1 176 ? 0.883 -19.939 -3.402 1.00 41.09 176 ARG A C 1
ATOM 1356 O O . ARG A 1 176 ? 1.938 -20.537 -3.253 1.00 41.09 176 ARG A O 1
ATOM 1363 N N . SER A 1 177 ? 0.146 -19.960 -4.517 1.00 40.09 177 SER A N 1
ATOM 1364 C CA . SER A 1 177 ? 0.426 -20.781 -5.704 1.00 40.09 177 SER A CA 1
ATOM 1365 C C . SER A 1 177 ? 1.919 -20.791 -6.033 1.00 40.09 177 SER A C 1
ATOM 1367 O O . SER A 1 177 ? 2.441 -19.846 -6.630 1.00 40.09 177 SER A O 1
ATOM 1369 N N . GLY A 1 178 ? 2.587 -21.844 -5.567 1.00 34.88 178 GLY A N 1
ATOM 1370 C CA . GLY A 1 178 ? 3.912 -22.232 -5.990 1.00 34.88 178 GLY A CA 1
ATOM 1371 C C . GLY A 1 178 ? 3.787 -22.817 -7.384 1.00 34.88 178 GLY A C 1
ATOM 1372 O O . GLY A 1 178 ? 2.782 -23.439 -7.732 1.00 34.88 178 GLY A O 1
ATOM 1373 N N . TYR A 1 179 ? 4.797 -22.530 -8.185 1.00 33.00 179 TYR A N 1
ATOM 1374 C CA . TYR A 1 179 ? 5.040 -23.107 -9.491 1.00 33.00 179 TYR A CA 1
ATOM 1375 C C . TYR A 1 179 ? 4.835 -24.628 -9.412 1.00 33.00 179 TYR A C 1
ATOM 1377 O O . TYR A 1 179 ? 5.551 -25.307 -8.682 1.00 33.00 179 TYR A O 1
ATOM 1385 N N . THR A 1 180 ? 3.814 -25.156 -10.087 1.00 32.03 180 THR A N 1
ATOM 1386 C CA . THR A 1 180 ? 3.683 -26.606 -10.240 1.00 32.03 180 THR A CA 1
ATOM 1387 C C . THR A 1 180 ? 4.592 -26.999 -11.390 1.00 32.03 180 THR A C 1
ATOM 1389 O O . THR A 1 180 ? 4.342 -26.634 -12.539 1.00 32.03 180 THR A O 1
ATOM 1392 N N . GLU A 1 181 ? 5.676 -27.704 -11.075 1.00 34.06 181 GLU A N 1
ATOM 1393 C CA . GLU A 1 181 ? 6.423 -28.481 -12.056 1.00 34.06 181 GLU A CA 1
ATOM 1394 C C . GLU A 1 181 ? 5.463 -29.521 -12.639 1.00 34.06 181 GLU A C 1
ATOM 1396 O O . GLU A 1 181 ? 5.189 -30.562 -12.047 1.00 34.06 181 GLU A O 1
ATOM 1401 N N . LYS A 1 182 ? 4.876 -29.200 -13.794 1.00 33.25 182 LYS A N 1
ATOM 1402 C CA . LYS A 1 182 ? 4.219 -30.194 -14.633 1.00 33.25 182 LYS A CA 1
ATOM 1403 C C . LYS A 1 182 ? 5.307 -30.925 -15.397 1.00 33.25 182 LYS A C 1
ATOM 1405 O O . LYS A 1 182 ? 5.805 -30.439 -16.409 1.00 33.25 182 LYS A O 1
ATOM 1410 N N . THR A 1 183 ? 5.637 -32.109 -14.905 1.00 39.75 183 THR A N 1
ATOM 1411 C CA . THR A 1 183 ? 6.165 -33.195 -15.718 1.00 39.75 183 THR A CA 1
ATOM 1412 C C . THR A 1 183 ? 5.174 -33.462 -16.855 1.00 39.75 183 THR A C 1
ATOM 1414 O O . THR A 1 183 ? 4.092 -34.010 -16.663 1.00 39.75 183 THR A O 1
ATOM 1417 N N . LEU A 1 184 ? 5.526 -33.022 -18.059 1.00 34.62 184 LEU A N 1
ATOM 1418 C CA . LEU A 1 184 ? 4.938 -33.511 -19.299 1.00 34.62 184 LEU A CA 1
ATOM 1419 C C . LEU A 1 184 ? 6.077 -34.088 -20.125 1.00 34.62 184 LEU A C 1
ATOM 1421 O O . LEU A 1 184 ? 7.020 -33.390 -20.491 1.00 34.62 184 LEU A O 1
ATOM 1425 N N . GLY A 1 185 ? 5.994 -35.403 -20.313 1.00 31.62 185 GLY A N 1
ATOM 1426 C CA . GLY A 1 185 ? 6.963 -36.195 -21.038 1.00 31.62 185 GLY A CA 1
ATOM 1427 C C . GLY A 1 185 ? 7.073 -35.768 -22.494 1.00 31.62 185 GLY A C 1
ATOM 1428 O O . GLY A 1 185 ? 6.077 -35.489 -23.160 1.00 31.62 185 GLY A O 1
ATOM 1429 N N . TYR A 1 186 ? 8.305 -35.793 -22.983 1.00 29.30 186 TYR A N 1
ATOM 1430 C CA . TYR A 1 186 ? 8.600 -35.833 -24.403 1.00 29.30 186 TYR A CA 1
ATOM 1431 C C . TYR A 1 186 ? 9.213 -37.202 -24.720 1.00 29.30 186 TYR A C 1
ATOM 1433 O O . TYR A 1 186 ? 10.083 -37.663 -23.977 1.00 29.30 186 TYR A O 1
ATOM 1441 N N . PRO A 1 187 ? 8.760 -37.885 -25.784 1.00 30.91 187 PRO A N 1
ATOM 1442 C CA . PRO A 1 187 ? 9.321 -39.164 -26.188 1.00 30.91 187 PRO A CA 1
ATOM 1443 C C . PRO A 1 187 ? 10.752 -38.976 -26.705 1.00 30.91 187 PRO A C 1
ATOM 1445 O O . PRO A 1 187 ? 10.996 -38.186 -27.618 1.00 30.91 187 PRO A O 1
ATOM 1448 N N . LEU A 1 188 ? 11.687 -39.742 -26.139 1.00 30.59 188 LEU A N 1
ATOM 1449 C CA . LEU A 1 188 ? 13.033 -39.918 -26.676 1.00 30.59 188 LEU A CA 1
ATOM 1450 C C . LEU A 1 188 ? 12.921 -40.599 -28.044 1.00 30.59 188 LEU A C 1
ATOM 1452 O O . LEU A 1 188 ? 12.625 -41.790 -28.134 1.00 30.59 188 LEU A O 1
ATOM 1456 N N . LYS A 1 189 ? 13.150 -39.843 -29.120 1.00 33.53 189 LYS A N 1
ATOM 1457 C CA . LYS A 1 189 ? 13.458 -40.429 -30.424 1.00 33.53 189 LYS A CA 1
ATOM 1458 C C . LYS A 1 189 ? 14.959 -40.678 -30.491 1.00 33.53 189 LYS A C 1
ATOM 1460 O O . LYS A 1 189 ? 15.754 -39.747 -30.549 1.00 33.53 189 LYS A O 1
ATOM 1465 N N . ASN A 1 190 ? 15.303 -41.961 -30.470 1.00 29.95 190 ASN A N 1
ATOM 1466 C CA . ASN A 1 190 ? 16.594 -42.482 -30.885 1.00 29.95 190 ASN A CA 1
ATOM 1467 C C . ASN A 1 190 ? 16.830 -42.193 -32.373 1.00 29.95 190 ASN A C 1
ATOM 1469 O O . ASN A 1 190 ? 16.060 -42.630 -33.224 1.00 29.95 190 ASN A O 1
ATOM 1473 N N . SER A 1 191 ? 17.945 -41.539 -32.661 1.00 33.81 191 SER A N 1
ATOM 1474 C CA . SER A 1 191 ? 18.743 -41.670 -33.885 1.00 33.81 191 SER A CA 1
ATOM 1475 C C . SER A 1 191 ? 20.100 -41.071 -33.511 1.00 33.81 191 SER A C 1
ATOM 1477 O O . SER A 1 191 ? 20.168 -39.896 -33.178 1.00 33.81 191 SER A O 1
ATOM 1479 N N . GLY A 1 192 ? 21.159 -41.847 -33.315 1.00 29.45 192 GLY A N 1
ATOM 1480 C CA . GLY A 1 192 ? 21.796 -42.651 -34.351 1.00 29.45 192 GLY A CA 1
ATOM 1481 C C . GLY A 1 192 ? 23.099 -41.940 -34.726 1.00 29.45 192 GLY A C 1
ATOM 1482 O O . GLY A 1 192 ? 23.067 -40.866 -35.312 1.00 29.45 192 GLY A O 1
ATOM 1483 N N . LEU A 1 193 ? 24.218 -42.513 -34.286 1.00 30.64 193 LEU A N 1
ATOM 1484 C CA . LEU A 1 193 ? 25.599 -42.044 -34.432 1.00 30.64 193 LEU A CA 1
ATOM 1485 C C . LEU A 1 193 ? 26.047 -41.860 -35.893 1.00 30.64 193 LEU A C 1
ATOM 1487 O O . LEU A 1 193 ? 25.794 -42.736 -36.712 1.00 30.64 193 LEU A O 1
ATOM 1491 N N . ALA A 1 194 ? 26.805 -40.788 -36.146 1.00 31.12 194 ALA A N 1
ATOM 1492 C CA . ALA A 1 194 ? 28.000 -40.658 -37.009 1.00 31.12 194 ALA A CA 1
ATOM 1493 C C . ALA A 1 194 ? 28.277 -39.141 -37.124 1.00 31.12 194 ALA A C 1
ATOM 1495 O O . ALA A 1 194 ? 27.336 -38.384 -37.307 1.00 31.12 194 ALA A O 1
ATOM 1496 N N . GLY A 1 195 ? 29.462 -38.553 -36.985 1.00 28.14 195 GLY A N 1
ATOM 1497 C CA . GLY A 1 195 ? 30.848 -38.966 -37.186 1.00 28.14 195 GLY A CA 1
ATOM 1498 C C . GLY A 1 195 ? 31.609 -37.708 -37.669 1.00 28.14 195 GLY A C 1
ATOM 1499 O O . GLY A 1 195 ? 30.978 -36.795 -38.194 1.00 28.14 195 GLY A O 1
ATOM 1500 N N . SER A 1 196 ? 32.938 -37.676 -37.514 1.00 34.88 196 SER A N 1
ATOM 1501 C CA . SER A 1 196 ? 33.914 -36.605 -37.856 1.00 34.88 196 SER A CA 1
ATOM 1502 C C . SER A 1 196 ? 33.875 -35.338 -36.979 1.00 34.88 196 SER A C 1
ATOM 1504 O O . SER A 1 196 ? 32.907 -34.590 -36.965 1.00 34.88 196 SER A O 1
ATOM 1506 N N . GLU A 1 197 ? 34.808 -35.165 -36.036 1.00 32.69 197 GLU A N 1
ATOM 1507 C CA . GLU A 1 197 ? 36.197 -34.687 -36.222 1.00 32.69 197 GLU A CA 1
ATOM 1508 C C . GLU A 1 197 ? 36.281 -33.298 -36.881 1.00 32.69 197 GLU A C 1
ATOM 1510 O O . GLU A 1 197 ? 36.087 -33.166 -38.081 1.00 32.69 197 GLU A O 1
ATOM 1515 N N . GLN A 1 198 ? 36.642 -32.263 -36.116 1.00 35.94 198 GLN A N 1
ATOM 1516 C CA . GLN A 1 198 ? 37.979 -31.645 -36.140 1.00 35.94 198 GLN A CA 1
ATOM 1517 C C . GLN A 1 198 ? 37.999 -30.326 -35.350 1.00 35.94 198 GLN A C 1
ATOM 1519 O O . GLN A 1 198 ? 37.038 -29.565 -35.283 1.00 35.94 198 GLN A O 1
ATOM 1524 N N . ALA A 1 199 ? 39.142 -30.108 -34.707 1.00 32.56 199 ALA A N 1
ATOM 1525 C CA . ALA A 1 199 ? 39.478 -29.006 -33.822 1.00 32.56 199 ALA A CA 1
ATOM 1526 C C . ALA A 1 199 ? 39.819 -27.692 -34.551 1.00 32.56 199 ALA A C 1
ATOM 1528 O O . ALA A 1 199 ? 40.351 -27.731 -35.656 1.00 32.56 199 ALA A O 1
ATOM 1529 N N . ARG A 1 200 ? 39.639 -26.556 -33.853 1.00 37.78 200 ARG A N 1
ATOM 1530 C CA . ARG A 1 200 ? 40.582 -25.412 -33.665 1.00 37.78 200 ARG A CA 1
ATOM 1531 C C . ARG A 1 200 ? 39.790 -24.162 -33.233 1.00 37.78 200 ARG A C 1
ATOM 1533 O O . ARG A 1 200 ? 38.820 -23.814 -33.884 1.00 37.78 200 ARG A O 1
ATOM 1540 N N . LEU A 1 201 ? 39.986 -23.625 -32.026 1.00 35.41 201 LEU A N 1
ATOM 1541 C CA . LEU A 1 201 ? 41.046 -22.723 -31.522 1.00 35.41 201 LEU A CA 1
ATOM 1542 C C . LEU A 1 201 ? 40.791 -21.223 -31.815 1.00 35.41 201 LEU A C 1
ATOM 1544 O O . LEU A 1 201 ? 40.657 -20.843 -32.971 1.00 35.41 201 LEU A O 1
ATOM 1548 N N . LEU A 1 202 ? 40.909 -20.429 -30.734 1.00 35.50 202 LEU A N 1
ATOM 1549 C CA . LEU A 1 202 ? 41.150 -18.972 -30.606 1.00 35.50 202 LEU A CA 1
ATOM 1550 C C . LEU A 1 202 ? 39.914 -18.059 -30.732 1.00 35.50 202 LEU A C 1
ATOM 1552 O O . LEU A 1 202 ? 39.227 -18.067 -31.741 1.00 35.50 202 LEU A O 1
ATOM 1556 N N . LEU A 1 203 ? 39.487 -17.365 -29.665 1.00 36.16 203 LEU A N 1
ATOM 1557 C CA . LEU A 1 203 ? 40.111 -16.160 -29.078 1.00 36.16 203 LEU A CA 1
ATOM 1558 C C . LEU A 1 203 ? 40.482 -15.133 -30.151 1.00 36.16 203 LEU A C 1
ATOM 1560 O O . LEU A 1 203 ? 41.589 -15.198 -30.672 1.00 36.16 203 LEU A O 1
ATOM 1564 N N . PHE A 1 204 ? 39.560 -14.215 -30.443 1.00 48.91 204 PHE A N 1
ATOM 1565 C CA . PHE A 1 204 ? 39.704 -12.764 -30.267 1.00 48.91 204 PHE A CA 1
ATOM 1566 C C . PHE A 1 204 ? 38.307 -12.143 -30.171 1.00 48.91 204 PHE A C 1
ATOM 1568 O O . PHE A 1 204 ? 37.407 -12.615 -30.903 1.00 48.91 204 PHE A O 1
#

InterPro domains:
  IPR036290 Phenylalanine zipper superfamily [G3DSA:6.10.140.110] (101-162)
  IPR043822 EsV-1-7 cysteine-rich motif [PF19114] (5-39)
  IPR043822 EsV-1-7 cysteine-rich motif [PF19114] (43-77)
  IPR043822 EsV-1-7 cysteine-rich motif [PF19114] (81-115)
  IPR043822 EsV-1-7 cysteine-rich motif [PF19114] (119-152)
  IPR043822 EsV-1-7 cysteine-rich motif [SM01425] (5-42)
  IPR043822 EsV-1-7 cysteine-rich motif [SM01425] (43-80)
  IPR043822 EsV-1-7 cysteine-rich motif [SM01425] (81-119)
  IPR043822 EsV-1-7 cysteine-rich motif [SM01425] (120-157)

Sequence (204 aa):
MVRECVVTDCGTHARFNHPGESHGVFCSKHKMDGMRNVVHKPCAEPGCATLAVFNQPGTGHGLFCGQHKPAGYVNVKDRKCNEDGCQRMPNFNFPGEKGGIFCSQHKSEGMIDIKHKRCAHEACNKRPSFNYTGEMRALYCGPHKLDGMVNVDQERRSCNRAKFADGSAPEPKRQRSGYTEKTLGYPLKNSGLAGSEQARLLLF